Protein AF-A0A7C7CD03-F1 (afdb_monomer)

Sequence (189 aa):
MPGIAQGDNEYERSGNQITLKKIVVNAYYMLAFPIADNADTRALVRHIIIKQKNSNASNILDGTTPLLGNNILENSSPYTGGITDYNTPINKNAFTVRKQIKKVMSCPNSQGATNQNTGSINKSYFMVTYTLTFGKGKKLNYRTAGSSQPSDFDYFLMHTASPMGEDTFFHNTSPVYYTQTVTAYYYDS

pLDDT: mean 82.52, std 12.84, range [46.91, 95.88]

Mean predicted aligned error: 7.92 Å

Radius of gyration: 19.82 Å; Cα contacts (8 Å, |Δi|>4): 407; chains: 1; bounding box: 46×46×53 Å

Solvent-accessible surface area (backbone atoms only — not comparable to full-atom values): 11041 Å² total; per-residue (Å²): 123,66,72,41,42,58,51,91,55,96,77,38,33,58,74,51,33,35,33,37,37,36,35,41,39,43,32,36,38,36,39,59,46,90,63,95,47,80,46,56,34,25,34,42,36,38,44,32,34,34,25,49,66,100,49,32,26,54,40,44,76,71,61,77,36,81,75,78,71,64,50,100,57,27,55,88,62,79,86,56,33,12,50,66,56,75,64,45,56,77,37,69,87,50,32,48,79,79,45,76,48,77,45,80,46,62,47,87,78,86,84,79,72,88,79,86,79,85,76,94,80,47,60,31,74,49,80,44,75,54,72,50,74,41,80,99,37,42,75,38,42,31,89,43,74,88,38,34,55,54,67,65,47,36,58,44,81,50,73,50,64,17,18,70,62,48,77,38,56,59,87,58,97,67,51,68,46,79,50,75,49,63,48,75,43,65,48,70,105

Structure (mmCIF, N/CA/C/O backbone):
data_AF-A0A7C7CD03-F1
#
_entry.id   AF-A0A7C7CD03-F1
#
loop_
_atom_site.group_PDB
_atom_site.id
_atom_site.type_symbol
_atom_site.label_atom_id
_atom_site.label_alt_id
_atom_site.label_comp_id
_atom_site.label_asym_id
_atom_site.label_entity_id
_atom_site.label_seq_id
_atom_site.pdbx_PDB_ins_code
_atom_site.Cartn_x
_atom_site.Cartn_y
_atom_site.Cartn_z
_atom_site.occupancy
_atom_site.B_iso_or_equiv
_atom_site.auth_seq_id
_atom_site.auth_comp_id
_atom_site.auth_asym_id
_atom_site.auth_atom_id
_atom_site.pdbx_PDB_model_num
ATOM 1 N N . MET A 1 1 ? -2.741 2.927 7.781 1.00 85.50 1 MET A N 1
ATOM 2 C CA . MET A 1 1 ? -3.828 3.909 7.977 1.00 85.50 1 MET A CA 1
ATOM 3 C C . MET A 1 1 ? -3.178 5.243 8.319 1.00 85.50 1 MET A C 1
ATOM 5 O O . MET A 1 1 ? -2.146 5.202 8.982 1.00 85.50 1 MET A O 1
ATOM 9 N N . PRO A 1 2 ? -3.661 6.393 7.816 1.00 88.44 2 PRO A N 1
ATOM 10 C CA . PRO A 1 2 ? -3.141 7.680 8.275 1.00 88.44 2 PRO A CA 1
ATOM 11 C C . PRO A 1 2 ? -3.371 7.812 9.783 1.00 88.44 2 PRO A C 1
ATOM 13 O O . PRO A 1 2 ? -4.357 7.281 10.296 1.00 88.44 2 PRO A O 1
ATOM 16 N N . GLY A 1 3 ? -2.439 8.460 10.478 1.00 90.25 3 GLY A N 1
ATOM 17 C CA . GLY A 1 3 ? -2.583 8.702 11.909 1.00 90.25 3 GLY A CA 1
ATOM 18 C C . GLY A 1 3 ? -3.704 9.702 12.172 1.00 90.25 3 GLY A C 1
ATOM 19 O O . GLY A 1 3 ? -3.800 10.702 11.468 1.00 90.25 3 GLY A O 1
ATOM 20 N N . ILE A 1 4 ? -4.539 9.421 13.167 1.00 92.31 4 ILE A N 1
ATOM 21 C CA . ILE A 1 4 ? -5.628 10.286 13.621 1.00 92.31 4 ILE A CA 1
ATOM 22 C C . ILE A 1 4 ? -5.406 10.535 15.113 1.00 92.31 4 ILE A C 1
ATOM 24 O O . ILE A 1 4 ? -5.591 9.638 15.941 1.00 92.31 4 ILE A O 1
ATOM 28 N N . ALA A 1 5 ? -4.934 11.735 15.441 1.00 92.31 5 ALA A N 1
ATOM 29 C CA . ALA A 1 5 ? -4.672 12.150 16.814 1.00 92.31 5 ALA A CA 1
ATOM 30 C C . ALA A 1 5 ? -5.974 12.500 17.545 1.00 92.31 5 ALA A C 1
ATOM 32 O O . ALA A 1 5 ? -6.986 12.799 16.915 1.00 92.31 5 ALA A O 1
ATOM 33 N N . GLN A 1 6 ? -5.949 12.450 18.876 1.00 92.81 6 GLN A N 1
ATOM 34 C CA . GLN A 1 6 ? -7.052 12.957 19.686 1.00 92.81 6 GLN A CA 1
ATOM 35 C C . GLN A 1 6 ? -6.965 14.479 19.812 1.00 92.81 6 GLN A C 1
ATOM 37 O O . GLN A 1 6 ? -5.873 15.002 20.029 1.00 92.81 6 GLN A O 1
ATOM 42 N N . GLY A 1 7 ? -8.109 15.150 19.747 1.00 90.94 7 GLY A N 1
ATOM 43 C CA . GLY A 1 7 ? -8.236 16.591 19.936 1.00 90.94 7 GLY A CA 1
ATOM 44 C C . GLY A 1 7 ? -9.575 17.100 19.405 1.00 90.94 7 GLY A C 1
ATOM 45 O O . GLY A 1 7 ? -10.484 16.302 19.176 1.00 90.94 7 GLY A O 1
ATOM 46 N N . ASP A 1 8 ? -9.685 18.413 19.234 1.00 88.19 8 ASP A N 1
ATOM 47 C CA . ASP A 1 8 ? -10.939 19.109 18.915 1.00 88.19 8 ASP A CA 1
ATOM 48 C C . ASP A 1 8 ? -10.941 19.725 17.498 1.00 88.19 8 ASP A C 1
ATOM 50 O O . ASP A 1 8 ? -11.876 20.435 17.123 1.00 88.19 8 ASP A O 1
ATOM 54 N N . ASN A 1 9 ? -9.897 19.477 16.696 1.00 89.00 9 ASN A N 1
ATOM 55 C CA . ASN A 1 9 ? -9.779 19.983 15.326 1.00 89.00 9 A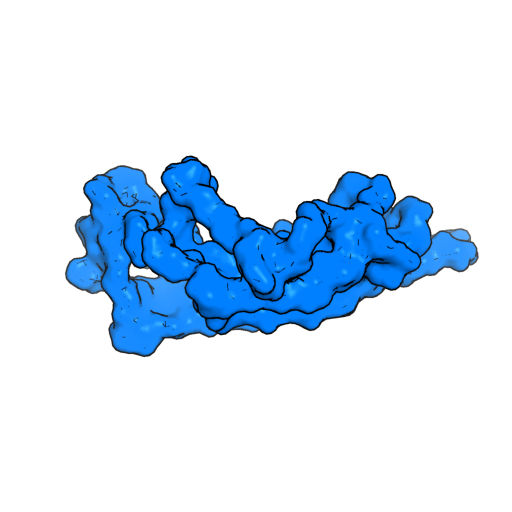SN A CA 1
ATOM 56 C C . ASN A 1 9 ? -10.448 19.064 14.282 1.00 89.00 9 ASN A C 1
ATOM 58 O O . ASN A 1 9 ? -10.735 17.895 14.524 1.00 89.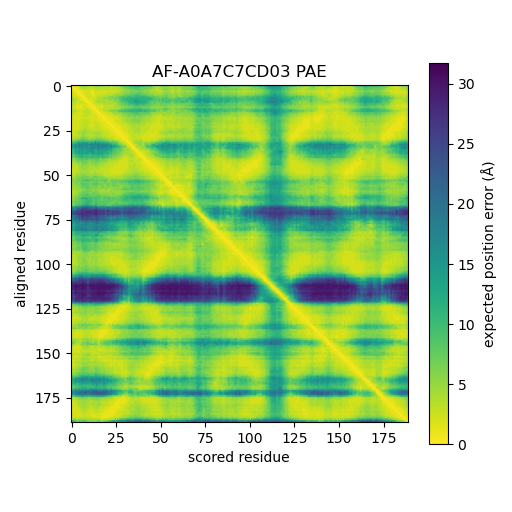00 9 ASN A O 1
A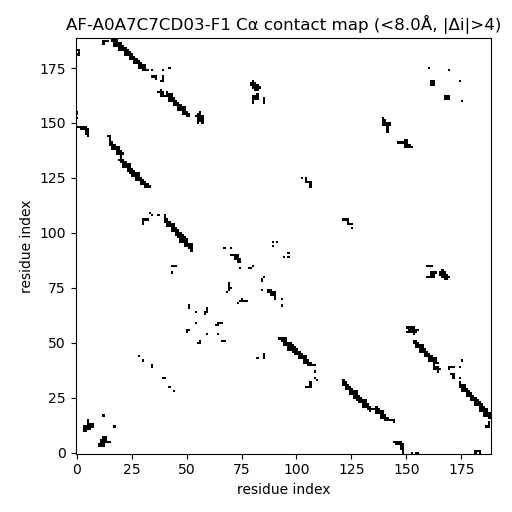TOM 62 N N . GLU A 1 10 ? -10.612 19.576 13.056 1.00 80.12 10 GLU A N 1
ATOM 63 C CA . GLU A 1 10 ? -11.310 18.911 11.935 1.00 80.12 10 GLU A CA 1
ATOM 64 C C . GLU A 1 10 ? -10.757 17.519 11.544 1.00 80.12 10 GLU A C 1
ATOM 66 O O . GLU A 1 10 ? -11.497 16.686 11.021 1.00 80.12 10 GLU A O 1
ATOM 71 N N . TYR A 1 11 ? -9.474 17.241 11.801 1.00 85.75 11 TYR A N 1
ATOM 72 C CA . TYR A 1 11 ? -8.806 15.967 11.468 1.00 85.75 11 TYR A CA 1
ATOM 73 C C . TYR A 1 11 ? -8.397 15.154 12.696 1.00 85.75 11 TYR A C 1
ATOM 75 O O . TYR A 1 11 ? -7.539 14.268 12.618 1.00 85.75 11 TYR A O 1
ATOM 83 N N . GLU A 1 12 ? -8.994 15.470 13.836 1.00 91.44 12 GLU A N 1
ATOM 84 C CA . GLU A 1 12 ? -8.769 14.769 15.087 1.00 91.44 12 GLU A CA 1
ATOM 85 C C . GLU A 1 12 ? -9.984 13.901 15.422 1.00 91.44 12 GLU A C 1
ATOM 87 O O . GLU A 1 12 ? -11.004 13.917 14.729 1.00 91.44 12 GLU A O 1
ATOM 92 N N . ARG A 1 13 ? -9.826 13.033 16.416 1.00 91.88 13 ARG A N 1
ATOM 93 C CA . ARG A 1 13 ? -10.907 12.205 16.958 1.00 91.88 13 ARG A CA 1
ATOM 94 C C . ARG A 1 13 ? -11.275 12.674 18.355 1.00 91.88 13 ARG A C 1
ATOM 96 O O . ARG A 1 13 ? -10.385 13.012 19.142 1.00 91.88 13 ARG A O 1
ATOM 103 N N . SER A 1 14 ? -12.548 12.548 18.704 1.00 90.94 14 SER A N 1
ATOM 104 C CA . SER A 1 14 ? -13.008 12.665 20.084 1.00 90.94 14 SER A CA 1
ATOM 105 C C . SER A 1 14 ? -13.123 11.285 20.736 1.00 90.94 14 SER A C 1
ATOM 107 O O . SER A 1 14 ? -13.819 10.392 20.255 1.00 90.94 14 SER A O 1
ATOM 109 N N . GLY A 1 15 ? -12.414 11.078 21.848 1.00 89.38 15 GLY A N 1
ATOM 110 C CA . GLY A 1 15 ? -12.391 9.790 22.546 1.00 89.38 15 GLY A CA 1
ATOM 111 C C . GLY A 1 15 ? -11.669 8.684 21.766 1.00 89.38 15 GLY A C 1
ATOM 112 O O . GLY A 1 15 ? -10.994 8.931 20.773 1.00 89.38 15 GLY A O 1
ATOM 113 N N . ASN A 1 16 ? -11.760 7.441 22.242 1.00 91.75 16 ASN A N 1
ATOM 114 C CA . ASN A 1 16 ? -10.922 6.325 21.772 1.00 91.75 16 ASN A CA 1
ATOM 115 C C . ASN A 1 16 ? -11.566 5.459 20.677 1.00 91.75 16 ASN A C 1
ATOM 117 O O . ASN A 1 16 ? -11.066 4.369 20.389 1.00 91.75 16 ASN A O 1
ATOM 121 N N . GLN A 1 17 ? -12.660 5.912 20.066 1.00 93.00 17 GLN A N 1
ATOM 122 C CA . GLN A 1 17 ? -13.368 5.163 19.033 1.00 93.00 17 GLN A CA 1
ATOM 123 C C . GLN A 1 17 ? -13.773 6.078 17.881 1.00 93.00 17 GLN A C 1
ATOM 125 O O . GLN A 1 17 ? -14.243 7.186 18.095 1.00 93.00 17 GLN A O 1
ATOM 130 N N . ILE A 1 18 ? -13.617 5.579 16.655 1.00 94.38 18 ILE A N 1
ATOM 131 C CA . ILE A 1 18 ? -14.172 6.216 15.456 1.00 94.38 18 ILE A CA 1
ATOM 132 C C . ILE A 1 18 ? -14.894 5.180 14.606 1.00 94.38 18 ILE A C 1
ATOM 134 O O . ILE A 1 18 ? -14.583 3.984 14.643 1.00 94.38 18 ILE A O 1
ATOM 138 N N . THR A 1 19 ? -15.787 5.648 13.740 1.00 95.38 19 THR A N 1
ATOM 139 C CA . THR A 1 19 ? -16.340 4.835 12.659 1.00 95.38 19 THR A CA 1
ATOM 140 C C . THR A 1 19 ? -15.791 5.287 11.303 1.00 95.38 19 THR A C 1
ATOM 142 O O . THR A 1 19 ? -16.170 6.316 10.747 1.00 95.38 19 THR A O 1
ATOM 145 N N . LEU A 1 20 ? -14.906 4.472 10.725 1.00 95.31 20 LEU A N 1
ATOM 146 C CA . LEU A 1 20 ? -14.271 4.704 9.429 1.00 95.31 20 LEU A CA 1
ATOM 147 C C . LEU A 1 20 ? -15.225 4.380 8.270 1.00 95.31 20 LEU A C 1
ATOM 149 O O . LEU A 1 20 ? -15.663 3.239 8.118 1.00 95.31 20 LEU A O 1
ATOM 153 N N . LYS A 1 21 ? -15.501 5.351 7.392 1.00 95.44 21 LYS A N 1
ATOM 154 C CA . LYS A 1 21 ? -16.357 5.174 6.202 1.00 95.44 21 LYS A CA 1
ATOM 155 C C . LYS A 1 21 ? -15.572 4.746 4.968 1.00 95.44 21 LYS A C 1
ATOM 157 O O . LYS A 1 21 ? -15.949 3.790 4.280 1.00 95.44 21 LYS A O 1
ATOM 162 N N . LYS A 1 22 ? -14.497 5.473 4.665 1.00 95.31 22 LYS A N 1
ATOM 163 C CA . LYS A 1 22 ? -13.659 5.239 3.486 1.00 95.31 22 LYS A CA 1
ATOM 164 C C . LYS A 1 22 ? -12.231 5.725 3.705 1.00 95.31 22 LYS A C 1
ATOM 166 O O . LYS A 1 22 ? -11.991 6.624 4.503 1.00 95.31 22 LYS A O 1
ATOM 171 N N . ILE A 1 23 ? -11.302 5.154 2.950 1.00 95.50 23 ILE A N 1
ATOM 172 C CA . ILE A 1 23 ? -9.930 5.640 2.814 1.00 95.50 23 ILE A CA 1
ATOM 173 C C . ILE A 1 23 ? -9.688 5.925 1.338 1.00 95.50 23 ILE A C 1
ATOM 175 O O . ILE A 1 23 ? -9.914 5.052 0.502 1.00 95.50 23 ILE A O 1
ATOM 179 N N . VAL A 1 24 ? -9.226 7.127 1.022 1.00 95.88 24 VAL A N 1
ATOM 180 C CA . VAL A 1 24 ? -8.790 7.508 -0.321 1.00 95.88 24 VAL A CA 1
ATOM 181 C C . VAL A 1 24 ? -7.271 7.434 -0.354 1.00 95.88 24 VAL A C 1
ATOM 183 O O . VAL A 1 24 ? -6.598 8.058 0.464 1.00 95.88 24 VAL A O 1
ATOM 186 N N . VAL A 1 25 ? -6.741 6.643 -1.282 1.00 94.94 25 VAL A N 1
ATOM 187 C CA . VAL A 1 25 ? -5.305 6.515 -1.526 1.00 94.94 25 VAL A CA 1
ATOM 188 C C . VAL A 1 25 ? -5.001 7.195 -2.849 1.00 94.94 25 VAL A C 1
ATOM 190 O O . VAL A 1 25 ? -5.551 6.806 -3.880 1.00 94.94 25 VAL A O 1
ATOM 193 N N . ASN A 1 26 ? -4.117 8.186 -2.804 1.00 95.62 26 ASN A N 1
ATOM 194 C CA . ASN A 1 26 ? -3.497 8.801 -3.968 1.00 95.62 26 ASN A CA 1
ATOM 195 C C . ASN A 1 26 ? -2.005 8.528 -3.883 1.00 95.62 26 ASN A C 1
ATOM 197 O O . ASN A 1 26 ? -1.353 8.925 -2.925 1.00 95.62 26 ASN A O 1
ATOM 201 N N . ALA A 1 27 ? -1.460 7.822 -4.854 1.00 94.50 27 ALA A N 1
ATOM 202 C CA . ALA A 1 27 ? -0.063 7.454 -4.862 1.00 94.50 27 ALA A CA 1
ATOM 203 C C . ALA A 1 27 ? 0.499 7.532 -6.272 1.00 94.50 27 ALA A C 1
ATOM 205 O O . ALA A 1 27 ? -0.243 7.536 -7.253 1.00 94.50 27 ALA A O 1
ATOM 206 N N . TYR A 1 28 ? 1.817 7.559 -6.377 1.00 93.69 28 TYR A N 1
ATOM 207 C CA . TYR A 1 28 ? 2.490 7.391 -7.648 1.00 93.69 28 TYR A CA 1
ATOM 208 C C . TYR A 1 28 ? 3.769 6.592 -7.480 1.00 93.69 28 TYR A C 1
ATOM 210 O O . TYR A 1 28 ? 4.419 6.613 -6.432 1.00 93.69 28 TYR A O 1
ATOM 218 N N . TYR A 1 29 ? 4.117 5.894 -8.549 1.00 93.56 29 TYR A N 1
ATOM 219 C CA . TYR A 1 29 ? 5.445 5.351 -8.747 1.00 93.56 29 TYR A CA 1
ATOM 220 C C . TYR A 1 29 ? 6.184 6.222 -9.745 1.00 93.56 29 TYR A C 1
ATOM 222 O O . TYR A 1 29 ? 5.597 6.677 -10.727 1.00 93.56 29 TYR A O 1
ATOM 230 N N . MET A 1 30 ? 7.463 6.445 -9.493 1.00 90.62 30 MET A N 1
ATOM 231 C CA . MET A 1 30 ? 8.349 7.210 -10.352 1.00 90.62 30 MET A CA 1
ATOM 232 C C . MET A 1 30 ? 9.549 6.342 -10.698 1.00 90.62 30 MET A C 1
ATOM 234 O O . MET A 1 30 ? 10.268 5.916 -9.803 1.00 90.62 30 MET A O 1
ATOM 238 N N . LEU A 1 31 ? 9.765 6.104 -11.987 1.00 87.69 31 LEU A N 1
ATOM 239 C CA . LEU A 1 31 ? 11.004 5.527 -12.488 1.00 87.69 31 LEU A CA 1
ATOM 240 C C . LEU A 1 31 ? 11.958 6.685 -12.790 1.00 87.69 31 LEU A C 1
ATOM 242 O O . LEU A 1 31 ? 11.624 7.575 -13.581 1.00 87.69 31 LEU A O 1
ATOM 246 N N . ALA A 1 32 ? 13.085 6.700 -12.089 1.00 79.44 32 ALA A N 1
ATOM 247 C CA . ALA A 1 32 ? 14.142 7.689 -12.208 1.00 79.44 32 ALA A CA 1
ATOM 248 C C . ALA A 1 32 ? 14.772 7.643 -13.598 1.00 79.44 32 ALA A C 1
ATOM 250 O O . ALA A 1 32 ? 14.838 6.585 -14.208 1.00 79.44 32 ALA A O 1
ATOM 251 N N . PHE A 1 33 ? 15.285 8.771 -14.072 1.00 73.38 33 PHE A N 1
ATOM 252 C CA . PHE A 1 33 ? 16.206 8.812 -15.199 1.00 73.38 33 PHE A CA 1
ATOM 253 C C . PHE A 1 33 ? 17.171 10.010 -15.017 1.00 73.38 33 PHE A C 1
ATOM 255 O O . PHE A 1 33 ? 16.779 11.005 -14.391 1.00 73.38 33 PHE A O 1
ATOM 262 N N . PRO A 1 34 ? 18.423 9.945 -15.520 1.00 68.00 34 PRO A N 1
ATOM 263 C CA . PRO A 1 34 ? 19.013 8.868 -16.325 1.00 68.00 34 PRO A CA 1
ATOM 264 C C . PRO A 1 34 ? 19.203 7.568 -15.543 1.00 68.00 34 PRO A C 1
ATOM 266 O O . PRO A 1 34 ? 19.424 7.585 -14.334 1.00 68.00 34 PRO A O 1
ATOM 269 N N . ILE A 1 35 ? 19.077 6.444 -16.244 1.00 71.44 35 ILE A N 1
ATOM 270 C CA . ILE A 1 35 ? 19.351 5.113 -15.704 1.00 71.44 35 ILE A CA 1
ATOM 271 C C . ILE A 1 35 ? 20.686 4.648 -16.279 1.00 71.44 35 ILE A C 1
ATOM 273 O O . ILE A 1 35 ? 20.902 4.757 -17.483 1.00 71.44 35 ILE A O 1
ATOM 277 N N . ALA A 1 36 ? 21.581 4.181 -15.406 1.00 69.88 36 ALA A N 1
ATOM 278 C CA . ALA A 1 36 ? 22.916 3.727 -15.788 1.00 69.88 36 ALA A CA 1
ATOM 279 C C . ALA A 1 36 ? 22.874 2.410 -16.581 1.00 69.88 36 ALA A C 1
ATOM 281 O O . ALA A 1 36 ? 23.606 2.259 -17.556 1.00 69.88 36 ALA A O 1
ATOM 282 N N . ASP A 1 37 ? 21.969 1.504 -16.203 1.00 75.50 37 ASP A N 1
ATOM 283 C CA . ASP A 1 37 ? 21.838 0.176 -16.790 1.00 75.50 37 ASP A CA 1
ATOM 284 C C . ASP A 1 37 ? 20.591 0.043 -17.665 1.00 75.50 37 ASP A C 1
ATOM 286 O O . ASP A 1 37 ? 19.460 0.311 -17.257 1.00 75.50 37 ASP A O 1
ATOM 290 N N . ASN A 1 38 ? 20.772 -0.457 -18.887 1.00 75.50 38 ASN A N 1
ATOM 291 C CA . ASN A 1 38 ? 19.661 -0.643 -19.823 1.00 75.50 38 ASN A CA 1
ATOM 292 C C . ASN A 1 38 ? 18.587 -1.608 -19.292 1.00 75.50 38 ASN A C 1
ATOM 294 O O . ASN A 1 38 ? 17.411 -1.448 -19.627 1.00 75.50 38 ASN A O 1
ATOM 298 N N . ALA A 1 39 ? 18.963 -2.588 -18.465 1.00 76.88 39 ALA A N 1
ATOM 299 C CA . ALA A 1 39 ? 18.032 -3.533 -17.846 1.00 76.88 39 ALA A CA 1
ATOM 300 C C . ALA A 1 39 ? 17.035 -2.843 -16.891 1.00 76.88 39 ALA A C 1
ATOM 302 O O . ALA A 1 39 ? 15.869 -3.244 -16.819 1.00 76.88 39 ALA A O 1
ATOM 303 N N . ASP A 1 40 ? 17.456 -1.738 -16.270 1.00 80.19 40 ASP A N 1
ATOM 304 C CA . ASP A 1 40 ? 16.692 -0.964 -15.288 1.00 80.19 40 ASP A CA 1
ATOM 305 C C . ASP A 1 40 ? 15.744 0.059 -15.956 1.00 80.19 40 ASP A C 1
ATOM 307 O O . ASP A 1 40 ? 14.874 0.632 -15.298 1.00 80.19 40 ASP A O 1
ATOM 311 N N . THR A 1 41 ? 15.840 0.258 -17.282 1.00 81.69 41 THR A N 1
ATOM 312 C CA . THR A 1 41 ? 14.981 1.186 -18.066 1.00 81.69 41 THR A CA 1
ATOM 313 C C . THR A 1 41 ? 13.499 0.838 -18.040 1.00 81.69 41 THR A C 1
ATOM 315 O O . THR A 1 41 ? 12.647 1.655 -18.406 1.00 81.69 41 THR A O 1
ATOM 318 N N . ARG A 1 42 ? 13.167 -0.386 -17.623 1.00 85.69 42 ARG A N 1
ATOM 319 C CA . ARG A 1 42 ? 11.799 -0.881 -17.530 1.00 85.69 42 ARG A CA 1
ATOM 320 C C . ARG A 1 42 ? 11.608 -1.584 -16.199 1.00 85.69 42 ARG A C 1
ATOM 322 O O . ARG A 1 42 ? 12.362 -2.487 -15.857 1.00 85.69 42 ARG A O 1
ATOM 329 N N . ALA A 1 43 ? 10.553 -1.201 -15.494 1.00 88.56 43 ALA A N 1
ATOM 330 C CA . ALA A 1 43 ? 10.231 -1.715 -14.175 1.00 88.56 43 ALA A CA 1
ATOM 331 C C . ALA A 1 43 ? 8.830 -2.330 -14.152 1.00 88.56 43 ALA A C 1
ATOM 333 O O . ALA A 1 43 ? 7.856 -1.727 -14.603 1.00 88.56 43 ALA A O 1
ATOM 334 N N . LEU A 1 44 ? 8.718 -3.520 -13.580 1.00 90.25 44 LEU A N 1
ATOM 335 C CA . LEU A 1 44 ? 7.466 -4.156 -13.207 1.00 90.25 44 LEU A CA 1
ATOM 336 C C . LEU A 1 44 ? 7.121 -3.727 -11.786 1.00 90.25 44 LEU A C 1
ATOM 338 O O . LEU A 1 44 ? 7.815 -4.083 -10.841 1.00 90.25 44 LEU A O 1
ATOM 342 N N . VAL A 1 45 ? 6.048 -2.961 -11.626 1.00 91.38 45 VAL A N 1
ATOM 343 C CA . VAL A 1 45 ? 5.616 -2.433 -10.332 1.00 91.38 45 VAL A CA 1
ATOM 344 C C . VAL A 1 45 ? 4.317 -3.087 -9.897 1.00 91.38 45 VAL A C 1
ATOM 346 O O . VAL A 1 45 ? 3.330 -3.127 -10.641 1.00 91.38 45 VAL A O 1
ATOM 349 N N . ARG A 1 46 ? 4.300 -3.574 -8.658 1.00 89.88 46 ARG A N 1
ATOM 350 C CA . ARG A 1 46 ? 3.147 -4.217 -8.037 1.00 89.88 46 ARG A CA 1
ATOM 351 C C . ARG A 1 46 ? 2.730 -3.446 -6.793 1.00 89.88 46 ARG A C 1
ATOM 353 O O . ARG A 1 46 ? 3.525 -3.224 -5.891 1.00 89.88 46 ARG A O 1
ATOM 360 N N . HIS A 1 47 ? 1.457 -3.079 -6.736 1.00 91.94 47 HIS A N 1
ATOM 361 C CA . HIS A 1 47 ? 0.830 -2.383 -5.619 1.00 91.94 47 HIS A CA 1
ATOM 362 C C . HIS A 1 47 ? -0.276 -3.260 -5.038 1.00 91.94 47 HIS A C 1
ATOM 364 O O . HIS A 1 47 ? -1.169 -3.686 -5.777 1.00 91.94 47 HIS A O 1
ATOM 370 N N . ILE A 1 48 ? -0.239 -3.547 -3.737 1.00 91.44 48 ILE A N 1
ATOM 371 C CA . ILE A 1 48 ? -1.145 -4.513 -3.114 1.00 91.44 48 ILE A CA 1
ATOM 372 C C . ILE A 1 48 ? -1.627 -4.018 -1.752 1.00 91.44 48 ILE A C 1
ATOM 374 O O . ILE A 1 48 ? -0.833 -3.786 -0.850 1.00 91.44 48 ILE A O 1
ATOM 378 N N . ILE A 1 49 ? -2.943 -3.937 -1.572 1.00 92.56 49 ILE A N 1
ATOM 379 C CA . ILE A 1 49 ? -3.562 -3.800 -0.252 1.00 92.56 49 ILE A CA 1
ATOM 380 C C . ILE A 1 49 ? -4.102 -5.153 0.165 1.00 92.56 49 ILE A C 1
ATOM 382 O O . ILE A 1 49 ? -4.991 -5.701 -0.500 1.00 92.56 49 ILE A O 1
ATOM 386 N N . ILE A 1 50 ? -3.600 -5.665 1.282 1.00 92.00 50 ILE A N 1
ATOM 387 C CA . ILE A 1 50 ? -3.998 -6.958 1.832 1.00 92.00 50 ILE A CA 1
ATOM 388 C C . ILE A 1 50 ? -4.290 -6.852 3.324 1.00 92.00 50 ILE A C 1
ATOM 390 O O . ILE A 1 50 ? -3.913 -5.885 3.981 1.00 92.00 50 ILE A O 1
ATOM 394 N N . LYS A 1 51 ? -4.972 -7.869 3.843 1.00 91.06 51 LYS A N 1
ATOM 395 C CA . LYS A 1 51 ? -5.022 -8.183 5.272 1.00 91.06 51 LYS A CA 1
ATOM 396 C C . LYS A 1 51 ? -4.506 -9.600 5.490 1.00 91.06 51 LYS A C 1
ATOM 398 O O . LYS A 1 51 ? -4.840 -10.491 4.700 1.00 91.06 51 LYS A O 1
ATOM 403 N N . GLN A 1 52 ? -3.734 -9.813 6.550 1.00 89.94 52 GLN A N 1
ATOM 404 C CA . GLN A 1 52 ? -3.380 -11.156 7.008 1.00 89.94 52 GLN A CA 1
ATOM 405 C C . GLN A 1 52 ? -4.542 -11.706 7.836 1.00 89.94 52 GLN A C 1
ATOM 407 O O . GLN A 1 52 ? -5.098 -11.005 8.677 1.00 89.94 52 GLN A O 1
ATOM 412 N N . LYS A 1 53 ? -4.966 -12.943 7.574 1.00 87.88 53 LYS A N 1
ATOM 413 C CA . LYS A 1 53 ? -6.012 -13.577 8.381 1.00 87.88 53 LYS A CA 1
ATOM 414 C C . LYS A 1 53 ? -5.491 -13.780 9.803 1.00 87.88 53 LYS A C 1
ATOM 416 O O . LYS A 1 53 ? -4.320 -14.096 9.993 1.00 87.88 53 LYS A O 1
ATOM 421 N N . ASN A 1 54 ? -6.376 -13.611 10.782 1.00 86.00 54 ASN A N 1
ATOM 422 C CA . ASN A 1 54 ? -6.078 -13.772 12.209 1.00 86.00 54 ASN A CA 1
ATOM 423 C C . ASN A 1 54 ? -4.982 -12.827 12.745 1.00 86.00 54 ASN A C 1
ATOM 425 O O . ASN A 1 54 ? -4.358 -13.130 13.756 1.00 86.00 54 ASN A O 1
ATOM 429 N N . SER A 1 55 ? -4.736 -11.692 12.082 1.00 87.00 55 SER A N 1
ATOM 430 C CA . SER A 1 55 ? -3.827 -10.654 12.572 1.00 87.00 55 SER A CA 1
ATOM 431 C C . SER A 1 55 ? -4.288 -9.265 12.128 1.00 87.00 55 SER A C 1
ATOM 433 O O . SER A 1 55 ? -5.002 -9.125 11.133 1.00 87.00 55 SER A O 1
ATOM 435 N N . ASN A 1 56 ? -3.851 -8.242 12.860 1.00 86.62 56 ASN A N 1
ATOM 436 C CA . ASN A 1 56 ? -4.084 -6.837 12.532 1.00 86.62 56 ASN A CA 1
ATOM 437 C C . ASN A 1 56 ? -2.817 -6.232 11.919 1.00 86.62 56 ASN A C 1
ATOM 439 O O . ASN A 1 56 ? -1.712 -6.720 12.155 1.00 86.62 56 ASN A O 1
ATOM 443 N N . ALA A 1 57 ? -2.960 -5.141 11.168 1.00 84.69 57 ALA A N 1
ATOM 444 C CA . ALA A 1 57 ? -1.841 -4.503 10.483 1.00 84.69 57 ALA A CA 1
ATOM 445 C C . ALA A 1 57 ? -0.742 -4.067 11.459 1.00 84.69 57 ALA A C 1
ATOM 447 O O . ALA A 1 57 ? 0.425 -4.311 11.182 1.00 84.69 57 ALA A O 1
ATOM 448 N N . SER A 1 58 ? -1.103 -3.494 12.611 1.00 84.38 58 SER A N 1
ATOM 449 C CA . SER A 1 58 ? -0.131 -3.026 13.607 1.00 84.38 58 SER A CA 1
ATOM 450 C C . SER A 1 58 ? 0.770 -4.163 14.095 1.00 84.38 58 SER A C 1
ATOM 452 O O . SER A 1 58 ? 1.982 -4.028 14.076 1.00 84.38 58 SER A O 1
ATOM 454 N N . ASN A 1 59 ? 0.213 -5.345 14.385 1.00 84.88 59 ASN A N 1
ATOM 455 C CA . ASN A 1 59 ? 1.013 -6.491 14.832 1.00 84.88 59 ASN A CA 1
ATOM 456 C C . ASN A 1 59 ? 2.031 -6.959 13.779 1.00 84.88 59 ASN A C 1
ATOM 458 O O . ASN A 1 59 ? 3.108 -7.426 14.142 1.00 84.88 59 ASN A O 1
ATOM 462 N N . ILE A 1 60 ? 1.681 -6.866 12.492 1.00 84.19 60 ILE A N 1
ATOM 463 C CA . ILE A 1 60 ? 2.572 -7.233 11.383 1.00 84.19 60 ILE A CA 1
ATOM 464 C C . ILE A 1 60 ? 3.651 -6.168 11.180 1.00 84.19 60 ILE A C 1
ATOM 466 O O . ILE A 1 60 ? 4.821 -6.504 11.030 1.00 84.19 60 ILE A O 1
ATOM 470 N N . LEU A 1 61 ? 3.266 -4.889 11.182 1.00 84.44 61 LEU A N 1
ATOM 471 C CA . LEU A 1 61 ? 4.177 -3.769 10.934 1.00 84.44 61 LEU A CA 1
ATOM 472 C C . LEU A 1 61 ? 5.147 -3.537 12.102 1.00 84.44 61 LEU A C 1
ATOM 474 O O . LEU A 1 61 ? 6.298 -3.188 11.862 1.00 84.44 61 LEU A O 1
ATOM 478 N N . ASP A 1 62 ? 4.709 -3.803 13.334 1.00 85.12 62 ASP A N 1
ATOM 479 C CA . ASP A 1 62 ? 5.527 -3.720 14.551 1.00 85.12 62 ASP A CA 1
ATOM 480 C C . ASP A 1 62 ? 6.351 -5.005 14.789 1.00 85.12 62 ASP A C 1
ATOM 482 O O . ASP A 1 62 ? 7.032 -5.134 15.805 1.00 85.12 62 ASP A O 1
ATOM 486 N N . GLY A 1 63 ? 6.257 -6.002 13.898 1.00 81.50 63 GLY A N 1
ATOM 487 C CA . GLY A 1 63 ? 7.007 -7.263 13.983 1.00 81.50 63 GLY A CA 1
ATOM 488 C C . GLY A 1 63 ? 6.569 -8.220 15.101 1.00 81.50 63 GLY A C 1
ATOM 489 O O . GLY A 1 63 ? 7.205 -9.249 15.311 1.00 81.50 63 GLY A O 1
ATOM 490 N N . THR A 1 64 ? 5.474 -7.926 15.808 1.00 84.31 64 THR A N 1
ATOM 491 C CA . THR A 1 64 ? 4.932 -8.779 16.887 1.00 84.31 64 THR A CA 1
ATOM 492 C C . THR A 1 64 ? 4.342 -10.086 16.349 1.00 84.31 64 THR A C 1
ATOM 494 O O . THR A 1 64 ? 4.300 -11.103 17.036 1.00 84.31 64 THR A O 1
ATOM 497 N N . THR A 1 65 ? 3.851 -10.075 15.112 1.00 82.25 65 THR A N 1
ATOM 498 C CA . THR A 1 65 ? 3.390 -11.265 14.396 1.00 82.25 65 THR A CA 1
ATOM 499 C C . THR A 1 65 ? 4.162 -11.368 13.086 1.00 82.25 65 THR A C 1
ATOM 501 O O . THR A 1 65 ? 4.216 -10.379 12.353 1.00 82.25 65 THR A O 1
ATOM 504 N N . PRO A 1 66 ? 4.737 -12.536 12.747 1.00 82.06 66 PRO A N 1
ATOM 505 C CA . PRO A 1 66 ? 5.453 -12.680 11.491 1.00 82.06 66 PRO A CA 1
ATOM 506 C C . PRO A 1 66 ? 4.498 -12.511 10.305 1.00 82.06 66 PRO A C 1
ATOM 508 O O . PRO A 1 66 ? 3.353 -12.986 10.314 1.00 82.06 66 PRO A O 1
ATOM 511 N N . LEU A 1 67 ? 4.991 -11.848 9.259 1.00 79.94 67 LEU A N 1
ATOM 512 C CA . LEU A 1 67 ? 4.344 -11.866 7.956 1.00 79.94 67 LEU A CA 1
ATOM 513 C C . LEU A 1 67 ? 4.364 -13.309 7.440 1.00 79.94 67 LEU A C 1
ATOM 515 O O . LEU A 1 67 ? 5.428 -13.915 7.332 1.00 79.94 67 LEU A O 1
ATOM 519 N N . LEU A 1 68 ? 3.198 -13.860 7.106 1.00 75.50 68 LEU A N 1
ATOM 520 C CA . LEU A 1 68 ? 3.046 -15.248 6.650 1.00 75.50 68 LEU A CA 1
ATOM 521 C C . LEU A 1 68 ? 3.480 -15.458 5.184 1.00 75.50 68 LEU A C 1
ATOM 523 O O . LEU A 1 68 ? 2.789 -16.153 4.434 1.00 75.50 68 LEU A O 1
ATOM 527 N N . GLY A 1 69 ? 4.608 -14.869 4.784 1.00 66.06 69 GLY A N 1
ATOM 528 C CA . GLY A 1 69 ? 5.211 -15.075 3.467 1.00 66.06 69 GLY A CA 1
ATOM 529 C C . GLY A 1 69 ? 5.717 -16.510 3.273 1.00 66.06 69 GLY A C 1
ATOM 530 O O . GLY A 1 69 ? 6.011 -17.203 4.246 1.00 66.06 69 GLY A O 1
ATOM 531 N N . ASN A 1 70 ? 5.814 -16.957 2.020 1.00 56.34 70 ASN A N 1
ATOM 532 C CA . ASN A 1 70 ? 6.383 -18.254 1.608 1.00 56.34 70 ASN A CA 1
ATOM 533 C C . ASN A 1 70 ? 5.638 -19.497 2.132 1.00 56.34 70 ASN A C 1
ATOM 535 O O . ASN A 1 70 ? 6.205 -20.582 2.247 1.00 56.34 70 ASN A O 1
ATOM 539 N N . ASN A 1 71 ? 4.344 -19.379 2.432 1.00 53.41 71 ASN A N 1
ATOM 540 C CA . ASN A 1 71 ? 3.523 -20.525 2.828 1.00 53.41 71 ASN A CA 1
ATOM 541 C C . ASN A 1 71 ? 2.845 -21.165 1.611 1.00 53.41 71 ASN A C 1
ATOM 543 O O . ASN A 1 71 ? 2.041 -20.471 1.000 1.00 53.41 71 ASN A O 1
ATOM 547 N N . ILE A 1 72 ? 3.121 -22.455 1.332 1.00 48.75 72 ILE A N 1
ATOM 548 C CA . ILE A 1 72 ? 2.483 -23.495 0.459 1.00 48.75 72 ILE A CA 1
ATOM 549 C C . ILE A 1 72 ? 2.009 -23.094 -0.971 1.00 48.75 72 ILE A C 1
ATOM 551 O O . ILE A 1 72 ? 1.940 -23.943 -1.852 1.00 48.75 72 ILE A O 1
ATOM 555 N N . LEU A 1 73 ? 1.697 -21.826 -1.240 1.00 53.81 73 LEU A N 1
ATOM 556 C CA . LEU A 1 73 ? 1.109 -21.274 -2.466 1.00 53.81 73 LEU A CA 1
ATOM 557 C C . LEU A 1 73 ? 1.832 -20.014 -2.982 1.00 53.81 73 LEU A C 1
ATOM 559 O O . LEU A 1 73 ? 1.474 -19.510 -4.044 1.00 53.81 73 LEU A O 1
ATOM 563 N N . GLU A 1 74 ? 2.806 -19.483 -2.240 1.00 61.84 74 GLU A N 1
ATOM 564 C CA . GLU A 1 74 ? 3.759 -18.481 -2.739 1.00 61.84 74 GLU A CA 1
ATOM 565 C C . GLU A 1 74 ? 4.999 -19.190 -3.298 1.00 61.84 74 GLU A C 1
ATOM 567 O O . GLU A 1 74 ? 5.227 -20.365 -3.000 1.00 61.84 74 GLU A O 1
ATOM 572 N N . ASN A 1 75 ? 5.778 -18.501 -4.138 1.00 57.72 75 ASN A N 1
ATOM 573 C CA . ASN A 1 75 ? 7.025 -19.050 -4.663 1.00 57.72 75 ASN A CA 1
ATOM 574 C C . ASN A 1 75 ? 7.874 -19.531 -3.474 1.00 57.72 75 ASN A C 1
ATOM 576 O O . ASN A 1 75 ? 8.059 -18.791 -2.513 1.00 57.72 75 ASN A O 1
ATOM 580 N N . SER A 1 76 ? 8.334 -20.786 -3.493 1.00 56.75 76 SER A N 1
ATOM 581 C CA . SER A 1 76 ? 9.126 -21.353 -2.382 1.00 56.75 76 SER A CA 1
ATOM 582 C C . SER A 1 76 ? 10.549 -20.781 -2.323 1.00 56.75 76 SER A C 1
ATOM 584 O O . SER A 1 76 ? 11.349 -21.175 -1.477 1.00 56.75 76 SER A O 1
ATOM 586 N N . SER A 1 77 ? 10.859 -19.853 -3.226 1.00 64.94 77 SER A N 1
ATOM 587 C CA . SER A 1 77 ? 12.098 -19.095 -3.281 1.00 64.94 77 SER A CA 1
ATOM 588 C C . SER A 1 77 ? 11.955 -17.756 -2.545 1.00 64.94 77 SER A C 1
ATOM 590 O O . SER A 1 77 ? 10.884 -17.146 -2.578 1.00 64.94 77 SER A O 1
ATOM 592 N N . PRO A 1 78 ? 13.024 -17.266 -1.894 1.00 65.00 78 PRO A N 1
ATOM 593 C CA . PRO A 1 78 ? 13.069 -15.905 -1.367 1.00 65.00 78 PRO A CA 1
ATOM 594 C C . PRO A 1 78 ? 12.754 -14.871 -2.454 1.00 65.00 78 PRO A C 1
ATOM 596 O O . PRO A 1 78 ? 13.091 -15.092 -3.612 1.00 65.00 78 PRO A O 1
ATOM 599 N N . TYR A 1 79 ? 12.169 -13.733 -2.070 1.00 67.62 79 TYR A N 1
ATOM 600 C CA . TYR A 1 79 ? 11.971 -12.603 -2.980 1.00 67.62 79 TYR A CA 1
ATOM 601 C C . TYR A 1 79 ? 13.344 -12.082 -3.439 1.00 67.62 79 TYR A C 1
ATOM 603 O O . TYR A 1 79 ? 14.065 -11.453 -2.662 1.00 67.62 79 TYR A O 1
ATOM 611 N N . THR A 1 80 ? 13.711 -12.363 -4.685 1.00 69.31 80 THR A N 1
ATOM 612 C CA . THR A 1 80 ? 14.941 -11.915 -5.348 1.00 69.31 80 THR A CA 1
ATOM 613 C C . THR A 1 80 ? 14.736 -10.642 -6.165 1.00 69.31 80 THR A C 1
ATOM 615 O O . THR A 1 80 ? 15.646 -10.192 -6.855 1.00 69.31 80 THR A O 1
ATOM 618 N N . GLY A 1 81 ? 13.537 -10.054 -6.124 1.00 67.81 81 GLY A N 1
ATOM 619 C CA . GLY A 1 81 ? 13.231 -8.868 -6.916 1.00 67.81 81 GLY A CA 1
ATOM 620 C C . GLY A 1 81 ? 13.085 -9.161 -8.401 1.00 67.81 81 GLY A C 1
ATOM 621 O O . GLY A 1 81 ? 12.935 -8.216 -9.166 1.00 67.81 81 GLY A O 1
ATOM 622 N N . GLY A 1 82 ? 13.059 -10.432 -8.797 1.00 74.62 82 GLY A N 1
ATOM 623 C CA . GLY A 1 82 ? 12.942 -10.853 -10.184 1.00 74.62 82 GLY A CA 1
ATOM 624 C C . GLY A 1 82 ? 11.523 -10.751 -10.749 1.00 74.62 82 GLY A C 1
ATOM 625 O O . GLY A 1 82 ? 10.531 -10.505 -10.051 1.00 74.62 82 GLY A O 1
ATOM 626 N N . ILE A 1 83 ? 11.408 -10.994 -12.051 1.00 78.81 83 ILE A N 1
ATOM 627 C CA . ILE A 1 83 ? 10.136 -11.042 -12.784 1.00 78.81 83 ILE A CA 1
ATOM 628 C C . ILE A 1 83 ? 9.246 -12.164 -12.234 1.00 78.81 83 ILE A C 1
ATOM 630 O O . ILE A 1 83 ? 8.014 -12.034 -12.194 1.00 78.81 83 ILE A O 1
ATOM 634 N N . THR A 1 84 ? 9.855 -13.262 -11.783 1.00 78.19 84 THR A N 1
ATOM 635 C CA . THR A 1 84 ? 9.131 -14.383 -11.179 1.00 78.19 84 THR A CA 1
ATOM 636 C C . THR A 1 84 ? 8.369 -13.932 -9.929 1.00 78.19 84 THR A C 1
ATOM 638 O O . THR A 1 84 ? 7.170 -14.197 -9.810 1.00 78.19 84 THR A O 1
ATOM 641 N N . ASP A 1 85 ? 8.994 -13.128 -9.066 1.00 75.69 85 ASP A N 1
ATOM 642 C CA . ASP A 1 85 ? 8.368 -12.615 -7.842 1.00 75.69 85 ASP A CA 1
ATOM 643 C C . ASP A 1 85 ? 7.222 -11.643 -8.107 1.00 75.69 85 ASP A C 1
ATOM 645 O O . ASP A 1 85 ? 6.181 -11.651 -7.434 1.00 75.69 85 ASP A O 1
ATOM 649 N N . TYR A 1 86 ? 7.374 -10.819 -9.143 1.00 81.75 86 TYR A N 1
ATOM 650 C CA . TYR A 1 86 ? 6.295 -9.967 -9.618 1.00 81.75 86 TYR A CA 1
ATOM 651 C C . TYR A 1 86 ? 5.057 -10.795 -10.001 1.00 81.75 86 TYR A C 1
ATOM 653 O O . TYR A 1 86 ? 3.913 -10.379 -9.759 1.00 81.75 86 TYR A O 1
ATOM 661 N N . ASN A 1 87 ? 5.264 -11.987 -10.561 1.00 80.31 87 ASN A N 1
ATOM 662 C CA . ASN A 1 87 ? 4.203 -12.893 -10.980 1.00 80.31 87 ASN A CA 1
ATOM 663 C C . ASN A 1 87 ? 3.668 -13.803 -9.875 1.00 80.31 87 ASN A C 1
ATOM 665 O O . ASN A 1 87 ? 2.507 -14.205 -9.982 1.00 80.31 87 ASN A O 1
ATOM 669 N N . THR A 1 88 ? 4.416 -14.010 -8.790 1.00 81.44 88 THR A N 1
ATOM 670 C CA . THR A 1 88 ? 4.022 -14.858 -7.660 1.00 81.44 88 THR A CA 1
ATOM 671 C C . THR A 1 88 ? 2.601 -14.547 -7.169 1.00 81.44 88 THR A C 1
ATOM 673 O O . THR A 1 88 ? 2.293 -13.398 -6.810 1.00 81.44 88 THR A O 1
ATOM 676 N N . PRO A 1 89 ? 1.681 -15.527 -7.170 1.00 82.62 89 PRO A N 1
ATOM 677 C CA . PRO A 1 89 ? 0.337 -15.327 -6.647 1.00 82.62 89 PRO A CA 1
ATOM 678 C C . PRO A 1 89 ? 0.381 -15.076 -5.136 1.00 82.62 89 PRO A C 1
ATOM 680 O O . PRO A 1 89 ? 1.289 -15.512 -4.443 1.00 82.62 89 PRO A O 1
ATOM 683 N N . ILE A 1 90 ? -0.611 -14.350 -4.618 1.00 83.81 90 ILE A N 1
ATOM 684 C CA . ILE A 1 90 ? -0.735 -14.125 -3.170 1.00 83.81 90 ILE A CA 1
ATOM 685 C C . ILE A 1 90 ? -1.347 -15.376 -2.549 1.00 83.81 90 ILE A C 1
ATOM 687 O O . ILE A 1 90 ? -2.360 -15.872 -3.059 1.00 83.81 90 ILE A O 1
ATOM 691 N N . ASN A 1 91 ? -0.805 -15.835 -1.420 1.00 84.88 91 ASN A N 1
ATOM 692 C CA . ASN A 1 91 ? -1.405 -16.933 -0.679 1.00 84.88 91 ASN A CA 1
ATOM 693 C C . ASN A 1 91 ? -2.785 -16.527 -0.119 1.00 84.88 91 ASN A C 1
ATOM 695 O O . ASN A 1 91 ? -2.903 -15.885 0.924 1.00 84.88 91 ASN A O 1
ATOM 699 N N . LYS A 1 92 ? -3.860 -16.952 -0.792 1.00 85.06 92 LYS A N 1
ATOM 700 C CA . LYS A 1 92 ? -5.251 -16.666 -0.390 1.00 85.06 92 LYS A CA 1
ATOM 701 C C . LYS A 1 92 ? -5.685 -17.389 0.891 1.00 85.06 92 LYS A C 1
ATOM 703 O O . LYS A 1 92 ? -6.715 -17.039 1.477 1.00 85.06 92 LYS A O 1
ATOM 708 N N . ASN A 1 93 ? -4.930 -18.392 1.342 1.00 83.94 93 ASN A N 1
ATOM 709 C CA . ASN A 1 93 ? -5.183 -19.050 2.621 1.00 83.94 93 ASN A CA 1
ATOM 710 C C . ASN A 1 93 ? -4.720 -18.169 3.780 1.00 83.94 93 ASN A C 1
ATOM 712 O O . ASN A 1 93 ? -5.481 -18.024 4.733 1.00 83.94 93 ASN A O 1
ATOM 716 N N . ALA A 1 94 ? -3.562 -17.518 3.657 1.00 85.25 94 ALA A N 1
ATOM 717 C CA . ALA A 1 94 ? -3.022 -16.613 4.672 1.00 85.25 94 ALA A CA 1
ATOM 718 C C . ALA A 1 94 ? -3.551 -15.174 4.552 1.00 85.25 94 ALA A C 1
ATOM 720 O O . ALA A 1 94 ? -3.757 -14.505 5.564 1.00 85.25 94 ALA A O 1
ATOM 721 N N . PHE A 1 95 ? -3.832 -14.699 3.336 1.00 89.12 95 PHE A N 1
ATOM 722 C CA . PHE A 1 95 ? -4.168 -13.301 3.071 1.00 89.12 95 PHE A CA 1
ATOM 723 C C . PHE A 1 95 ? -5.523 -13.134 2.387 1.00 89.12 95 PHE A C 1
ATOM 725 O O . PHE A 1 95 ? -5.988 -13.978 1.624 1.00 89.12 95 PHE A O 1
ATOM 732 N N . THR A 1 96 ? -6.164 -11.992 2.631 1.00 91.19 96 THR A N 1
ATOM 733 C CA . THR A 1 96 ? -7.284 -11.511 1.813 1.00 91.19 96 THR A CA 1
ATOM 734 C C . THR A 1 96 ? -6.854 -10.254 1.076 1.00 91.19 96 THR A C 1
ATOM 736 O O . THR A 1 96 ? -6.449 -9.269 1.695 1.00 91.19 96 THR A O 1
ATOM 739 N N . VAL A 1 97 ? -6.975 -10.276 -0.248 1.00 90.94 97 VAL A N 1
ATOM 740 C CA . VAL A 1 97 ? -6.586 -9.159 -1.112 1.00 90.94 97 VAL A CA 1
ATOM 741 C C . VAL A 1 97 ? -7.746 -8.182 -1.238 1.00 90.94 97 VAL A C 1
ATOM 743 O O . VAL A 1 97 ? -8.858 -8.574 -1.586 1.00 90.94 97 VAL A O 1
ATOM 746 N N . ARG A 1 98 ? -7.491 -6.900 -0.971 1.00 92.06 98 ARG A N 1
ATOM 747 C CA . ARG A 1 98 ? -8.473 -5.823 -1.152 1.00 92.06 98 ARG A CA 1
ATOM 748 C C . ARG A 1 98 ? -8.274 -5.084 -2.467 1.00 92.06 98 ARG A C 1
ATOM 750 O O . ARG A 1 98 ? -9.248 -4.717 -3.118 1.00 92.06 98 ARG A O 1
ATOM 757 N N . LYS A 1 99 ? -7.021 -4.866 -2.856 1.00 92.38 99 LYS A N 1
ATOM 758 C CA . LYS A 1 99 ? -6.655 -4.240 -4.125 1.00 92.38 99 LYS A CA 1
ATOM 759 C C . LYS A 1 99 ? -5.321 -4.804 -4.578 1.00 92.38 99 LYS A C 1
ATOM 761 O O . LYS A 1 99 ? -4.413 -4.944 -3.769 1.00 92.38 99 LYS A O 1
ATOM 766 N N . GLN A 1 100 ? -5.204 -5.092 -5.864 1.00 91.81 100 GLN A N 1
ATOM 767 C CA . GLN A 1 100 ? -3.936 -5.420 -6.493 1.00 91.81 100 GLN A CA 1
ATOM 768 C C . GLN A 1 100 ? -3.868 -4.703 -7.834 1.00 91.81 100 GLN A C 1
ATOM 770 O O . GLN A 1 100 ? -4.831 -4.727 -8.601 1.00 91.81 100 GLN A O 1
ATOM 775 N N . ILE A 1 101 ? -2.746 -4.045 -8.094 1.00 93.00 101 ILE A N 1
ATOM 776 C CA . ILE A 1 101 ? -2.474 -3.350 -9.344 1.00 93.00 101 ILE A CA 1
ATOM 777 C C . ILE A 1 101 ? -1.060 -3.718 -9.776 1.00 93.00 101 ILE A C 1
ATOM 779 O O . ILE A 1 101 ? -0.141 -3.779 -8.962 1.00 93.00 101 ILE A O 1
ATOM 783 N N . LYS A 1 102 ? -0.917 -4.015 -11.060 1.00 91.50 102 LYS A N 1
ATOM 784 C CA . LYS A 1 102 ? 0.306 -4.467 -11.709 1.00 91.50 102 LYS A CA 1
ATOM 785 C C . LYS A 1 102 ? 0.524 -3.570 -12.920 1.00 91.50 102 LYS A C 1
ATOM 787 O O . LYS A 1 102 ? -0.411 -3.390 -13.702 1.00 91.50 102 LYS A O 1
ATOM 792 N N . LYS A 1 103 ? 1.703 -2.970 -13.057 1.00 92.50 103 LYS A N 1
ATOM 793 C CA . LYS A 1 103 ? 1.999 -2.056 -14.161 1.00 92.50 103 LYS A CA 1
ATOM 794 C C . LYS A 1 103 ? 3.449 -2.183 -14.596 1.00 92.50 103 LYS A C 1
ATOM 796 O O . LYS A 1 103 ? 4.346 -2.258 -13.767 1.00 92.50 103 LYS A O 1
ATOM 801 N N . VAL A 1 104 ? 3.651 -2.154 -15.907 1.00 90.81 104 VAL A N 1
ATOM 802 C CA . VAL A 1 104 ? 4.964 -1.950 -16.515 1.00 90.81 104 VAL A CA 1
ATOM 803 C C . VAL A 1 104 ? 5.200 -0.449 -16.646 1.00 90.81 104 VAL A C 1
ATOM 805 O O . VAL A 1 104 ? 4.359 0.266 -17.199 1.00 90.81 104 VAL A O 1
ATOM 808 N N . MET A 1 105 ? 6.330 0.013 -16.136 1.00 89.81 105 MET A N 1
ATOM 809 C CA . MET A 1 105 ? 6.856 1.357 -16.319 1.00 89.81 105 MET A CA 1
ATOM 810 C C . MET A 1 105 ? 8.068 1.295 -17.238 1.00 89.81 105 MET A C 1
ATOM 812 O O . MET A 1 105 ? 8.814 0.319 -17.219 1.00 89.81 105 MET A O 1
ATOM 816 N N . SER A 1 106 ? 8.274 2.342 -18.024 1.00 86.19 106 SER A N 1
ATOM 817 C CA . SER A 1 106 ? 9.412 2.448 -18.929 1.00 86.19 106 SER A CA 1
ATOM 818 C C . SER A 1 106 ? 9.860 3.894 -19.013 1.00 86.19 106 SER A C 1
ATOM 820 O O . SER A 1 106 ? 9.024 4.778 -19.196 1.00 86.19 106 SER A O 1
ATOM 822 N N . CYS A 1 107 ? 11.160 4.131 -18.931 1.00 76.81 107 CYS A N 1
ATOM 823 C CA . CYS A 1 107 ? 11.761 5.400 -19.311 1.00 76.81 107 CYS A CA 1
ATOM 824 C C . CYS A 1 107 ? 12.498 5.226 -20.649 1.00 76.81 107 CYS A C 1
ATOM 826 O O . CYS A 1 107 ? 12.893 4.109 -20.995 1.00 76.81 107 CYS A O 1
ATOM 828 N N . PRO A 1 108 ? 12.669 6.301 -21.434 1.00 70.19 108 PRO A N 1
ATOM 829 C CA . PRO A 1 108 ? 13.501 6.242 -22.627 1.00 70.19 108 PRO A CA 1
ATOM 830 C C . PRO A 1 108 ? 14.934 5.828 -22.263 1.00 70.19 108 PRO A C 1
ATOM 832 O O . PRO A 1 108 ? 15.450 6.194 -21.209 1.00 70.19 108 PRO A O 1
ATOM 835 N N . ASN A 1 109 ? 15.571 5.059 -23.145 1.00 63.44 109 ASN A N 1
ATOM 836 C CA . ASN A 1 109 ? 16.989 4.734 -23.053 1.00 63.44 109 ASN A CA 1
ATOM 837 C C . ASN A 1 109 ? 17.792 5.833 -23.767 1.00 63.44 109 ASN A C 1
ATOM 839 O O . ASN A 1 109 ? 17.554 6.097 -24.946 1.00 63.44 109 ASN A O 1
ATOM 843 N N . SER A 1 110 ? 18.735 6.477 -23.080 1.00 55.59 110 SER A 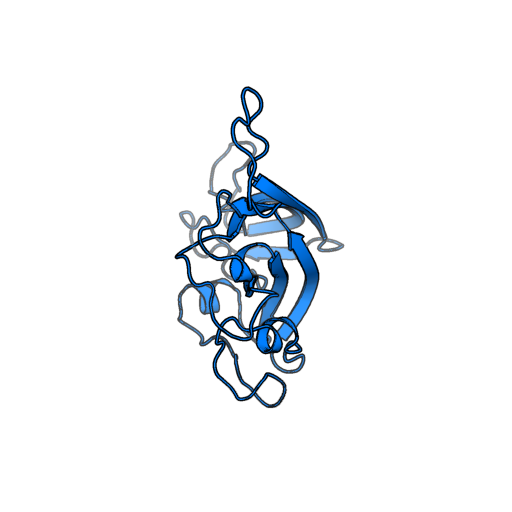N 1
ATOM 844 C CA . SER A 1 110 ? 19.627 7.473 -23.677 1.00 55.59 110 SER A CA 1
ATOM 845 C C . SER A 1 110 ? 20.842 6.825 -24.337 1.00 55.59 110 SER A C 1
ATOM 847 O O . SER A 1 110 ? 21.978 7.087 -23.949 1.00 55.59 110 SER A O 1
ATOM 849 N N . GLN A 1 111 ? 20.632 6.012 -25.369 1.00 52.31 111 GLN A N 1
ATOM 850 C CA . GLN A 1 111 ? 21.701 5.746 -26.329 1.00 52.31 111 GLN A CA 1
ATOM 851 C C . GLN A 1 111 ? 21.665 6.834 -27.411 1.00 52.31 111 GLN A C 1
ATOM 853 O O . GLN A 1 111 ? 20.875 6.767 -28.346 1.00 52.31 111 GLN A O 1
ATOM 858 N N . GLY A 1 112 ? 22.520 7.856 -27.270 1.00 51.53 112 GLY A N 1
ATOM 859 C CA . GLY A 1 112 ? 22.952 8.687 -28.405 1.00 51.53 112 GLY A CA 1
ATOM 860 C C . GLY A 1 112 ? 22.360 10.093 -28.589 1.00 51.53 112 GLY A C 1
ATOM 861 O O . GLY A 1 112 ? 22.528 10.645 -29.671 1.00 51.53 112 GLY A O 1
ATOM 862 N N . ALA A 1 113 ? 21.716 10.722 -27.601 1.00 47.19 113 ALA A N 1
ATOM 863 C CA . ALA A 1 113 ? 21.225 12.101 -27.759 1.00 47.19 113 ALA A CA 1
ATOM 864 C C . ALA A 1 113 ? 22.181 13.137 -27.137 1.00 47.19 113 ALA A C 1
ATOM 866 O O . ALA A 1 113 ? 22.055 13.510 -25.970 1.00 47.19 113 ALA A O 1
ATOM 867 N N . THR A 1 114 ? 23.134 13.626 -27.928 1.00 48.12 114 THR A N 1
ATOM 868 C CA . THR A 1 114 ? 23.854 14.877 -27.664 1.00 48.12 114 THR A CA 1
ATOM 869 C C . THR A 1 114 ? 22.851 16.036 -27.709 1.00 48.12 114 THR A C 1
ATOM 871 O O . THR A 1 114 ? 22.318 16.357 -28.765 1.00 48.12 114 THR A O 1
ATOM 874 N N . ASN A 1 115 ? 22.622 16.676 -26.558 1.00 48.22 115 ASN A N 1
ATOM 875 C CA . ASN A 1 115 ? 21.773 17.859 -26.330 1.00 48.22 115 ASN A CA 1
ATOM 876 C C . ASN A 1 115 ? 20.260 17.608 -26.185 1.00 48.22 115 ASN A C 1
ATOM 878 O O . ASN A 1 115 ? 19.478 17.841 -27.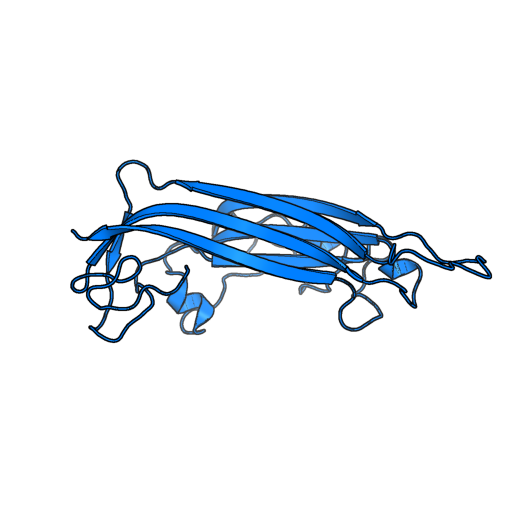104 1.00 48.22 115 ASN A O 1
ATOM 882 N N . GLN A 1 116 ? 19.819 17.286 -24.965 1.00 48.69 116 GLN A N 1
ATOM 883 C CA . GLN A 1 116 ? 18.471 17.648 -24.512 1.00 48.69 116 GLN A CA 1
ATOM 884 C C . GLN A 1 116 ? 18.538 18.972 -23.746 1.00 48.69 116 GLN A C 1
ATOM 886 O O . GLN A 1 116 ? 18.676 19.002 -22.526 1.00 48.69 116 GLN A O 1
ATOM 891 N N . ASN A 1 117 ? 18.488 20.081 -24.485 1.00 50.88 117 ASN A N 1
ATOM 892 C CA . ASN A 1 117 ? 18.356 21.410 -23.901 1.00 50.88 117 ASN A CA 1
ATOM 893 C C . ASN A 1 117 ? 16.865 21.735 -23.748 1.00 50.88 117 ASN A C 1
ATOM 895 O O . ASN A 1 117 ? 16.122 21.751 -24.725 1.00 50.88 117 ASN A O 1
ATOM 899 N N . THR A 1 118 ? 16.474 22.037 -22.507 1.00 46.91 118 THR A N 1
ATOM 900 C CA . THR A 1 118 ? 15.171 22.544 -22.032 1.00 46.91 118 THR A CA 1
ATOM 901 C C . THR A 1 118 ? 13.981 21.568 -21.975 1.00 46.91 118 THR A C 1
ATOM 903 O O . THR A 1 118 ? 13.453 21.111 -22.981 1.00 46.91 118 THR A O 1
ATOM 906 N N . GLY A 1 119 ? 13.528 21.327 -20.733 1.00 49.06 119 GLY A N 1
ATOM 907 C CA . GLY A 1 119 ? 12.420 20.452 -20.334 1.00 49.06 119 GLY A CA 1
ATOM 908 C C . GLY A 1 119 ? 12.928 19.247 -19.535 1.00 49.06 119 GLY A C 1
ATOM 909 O O . GLY A 1 119 ? 13.665 18.425 -20.064 1.00 49.06 119 GLY A O 1
ATOM 910 N N . SER A 1 120 ? 12.581 19.119 -18.250 1.00 53.41 120 SER A N 1
ATOM 911 C CA . SER A 1 120 ? 12.951 17.921 -17.477 1.00 53.41 120 SER A CA 1
ATOM 912 C C . SER A 1 120 ? 12.041 16.759 -17.900 1.00 53.41 120 SER A C 1
ATOM 914 O O . SER A 1 120 ? 10.978 16.558 -17.321 1.00 53.41 120 SER A O 1
ATOM 916 N N . ILE A 1 121 ? 12.425 16.017 -18.944 1.00 56.25 121 ILE A N 1
ATOM 917 C CA . ILE A 1 121 ? 11.648 14.889 -19.507 1.00 56.25 121 ILE A CA 1
ATOM 918 C C . ILE A 1 121 ? 11.966 13.545 -18.821 1.00 56.25 121 ILE A C 1
ATOM 920 O O . ILE A 1 121 ? 11.665 12.464 -19.320 1.00 56.25 121 ILE A O 1
ATOM 924 N N . ASN A 1 122 ? 12.569 13.596 -17.638 1.00 63.00 122 ASN A N 1
ATOM 925 C CA . ASN A 1 122 ? 13.470 12.547 -17.167 1.00 63.00 122 ASN A CA 1
ATOM 926 C C . ASN A 1 122 ? 12.855 11.589 -16.141 1.00 63.00 122 ASN A C 1
ATOM 928 O O . ASN A 1 122 ? 13.577 11.045 -15.312 1.00 63.00 122 ASN A O 1
ATOM 932 N N . LYS A 1 123 ? 11.528 11.421 -16.112 1.00 75.38 123 LYS A N 1
ATOM 933 C CA . LYS A 1 123 ? 10.854 10.563 -15.122 1.00 75.38 123 LYS A CA 1
ATOM 934 C C . LYS A 1 123 ? 9.575 9.969 -15.701 1.00 75.38 123 LYS A C 1
ATOM 936 O O . LYS A 1 123 ? 8.720 10.702 -16.192 1.00 75.38 123 LYS A O 1
ATOM 941 N N . SER A 1 124 ? 9.420 8.650 -15.610 1.00 84.75 124 SER A N 1
ATOM 942 C CA . SER A 1 124 ? 8.151 7.990 -15.939 1.00 84.75 124 SER A CA 1
ATOM 943 C C . SER A 1 124 ? 7.312 7.867 -14.677 1.00 84.75 124 SER A C 1
ATOM 945 O O . SER A 1 124 ? 7.786 7.328 -13.679 1.00 84.75 124 SER A O 1
ATOM 947 N N . TYR A 1 125 ? 6.056 8.309 -14.733 1.00 88.75 125 TYR A N 1
ATOM 948 C CA . TYR A 1 125 ? 5.129 8.242 -13.607 1.00 88.75 125 TYR A CA 1
ATOM 949 C C . TYR A 1 125 ? 4.011 7.240 -13.858 1.00 88.75 125 TYR A C 1
ATOM 951 O O . TYR A 1 125 ? 3.412 7.195 -14.931 1.00 88.75 125 TYR A O 1
ATOM 959 N N . PHE A 1 126 ? 3.682 6.476 -12.826 1.00 91.94 126 PHE A N 1
ATOM 960 C CA . PHE A 1 126 ? 2.480 5.665 -12.773 1.00 91.94 126 PHE A CA 1
ATOM 961 C C . PHE A 1 126 ? 1.629 6.113 -11.587 1.00 91.94 126 PHE A C 1
ATOM 963 O O . PHE A 1 126 ? 1.945 5.815 -10.437 1.00 91.94 126 PHE A O 1
ATOM 970 N N . MET A 1 127 ? 0.555 6.842 -11.887 1.00 92.62 127 MET A N 1
ATOM 971 C CA . MET A 1 127 ? -0.397 7.335 -10.894 1.00 92.62 127 MET A CA 1
ATOM 972 C C . MET A 1 127 ? -1.364 6.222 -10.476 1.00 92.62 127 MET A C 1
ATOM 974 O O . MET A 1 127 ? -1.914 5.501 -11.311 1.00 92.62 127 MET A O 1
ATOM 978 N N . VAL A 1 128 ? -1.594 6.106 -9.173 1.00 93.12 128 VAL A N 1
ATOM 979 C CA . VAL A 1 128 ? -2.475 5.129 -8.539 1.00 93.12 128 VAL A CA 1
ATOM 980 C C . VAL A 1 128 ? -3.445 5.868 -7.628 1.00 93.12 128 VAL A C 1
ATOM 982 O O . VAL A 1 128 ? -3.074 6.318 -6.549 1.00 93.12 128 VAL A O 1
ATOM 985 N N . THR A 1 129 ? -4.713 5.919 -8.026 1.00 94.75 129 THR A N 1
ATOM 986 C CA . THR A 1 129 ? -5.787 6.459 -7.187 1.00 94.75 129 THR A CA 1
ATOM 987 C C . THR A 1 129 ? -6.875 5.415 -7.004 1.00 94.75 129 THR A C 1
ATOM 989 O O . THR A 1 129 ? -7.365 4.828 -7.971 1.00 94.75 129 THR A O 1
ATOM 992 N N . TYR A 1 130 ? -7.263 5.159 -5.757 1.00 94.31 130 TYR A N 1
ATOM 993 C CA . TYR A 1 130 ? -8.414 4.316 -5.450 1.00 94.31 130 TYR A CA 1
ATOM 994 C C . TYR A 1 130 ? -8.998 4.632 -4.073 1.00 94.31 130 TYR A C 1
ATOM 996 O O . TYR A 1 130 ? -8.344 5.185 -3.193 1.00 94.31 130 TYR A O 1
ATOM 1004 N N . THR A 1 131 ? -10.258 4.240 -3.884 1.00 95.25 131 THR A N 1
ATOM 1005 C CA . THR A 1 131 ? -10.963 4.364 -2.606 1.00 95.25 131 THR A CA 1
ATOM 1006 C C . THR A 1 131 ? -11.252 2.983 -2.032 1.00 95.25 131 THR A C 1
ATOM 1008 O O . THR A 1 131 ? -11.800 2.116 -2.712 1.00 95.25 131 THR A O 1
ATOM 1011 N N . LEU A 1 132 ? -10.911 2.783 -0.763 1.00 94.12 132 LEU A N 1
ATOM 1012 C CA . LEU A 1 132 ? -11.332 1.643 0.040 1.00 94.12 132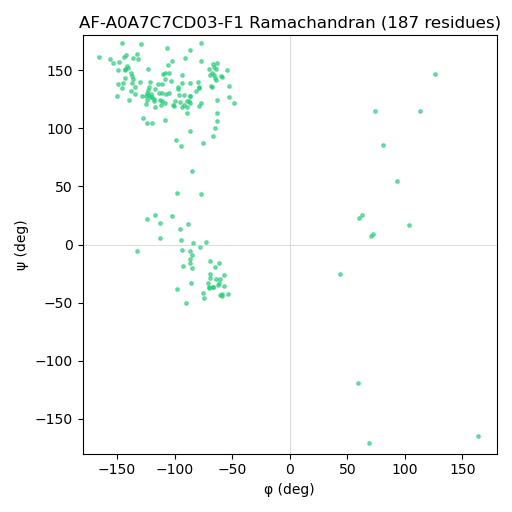 LEU A CA 1
ATOM 1013 C C . LEU A 1 132 ? -12.591 2.033 0.812 1.00 94.12 132 LEU A C 1
ATOM 1015 O O . LEU A 1 132 ? -12.548 2.948 1.629 1.00 94.12 132 LEU A O 1
ATOM 1019 N N . THR A 1 133 ? -13.707 1.351 0.571 1.00 94.75 133 THR A N 1
ATOM 1020 C CA . THR A 1 133 ? -14.975 1.594 1.278 1.00 94.75 133 THR A CA 1
ATOM 1021 C C . THR A 1 133 ? -15.257 0.499 2.305 1.00 94.75 133 THR A C 1
ATOM 1023 O O . THR A 1 133 ? -14.900 -0.665 2.094 1.00 94.75 133 THR A O 1
ATOM 1026 N N . PHE A 1 134 ? -15.911 0.868 3.411 1.00 93.38 134 PHE A N 1
ATOM 1027 C CA . PHE A 1 134 ? -16.243 -0.033 4.527 1.00 93.38 134 PHE A CA 1
ATOM 1028 C C . PHE A 1 134 ? -17.760 -0.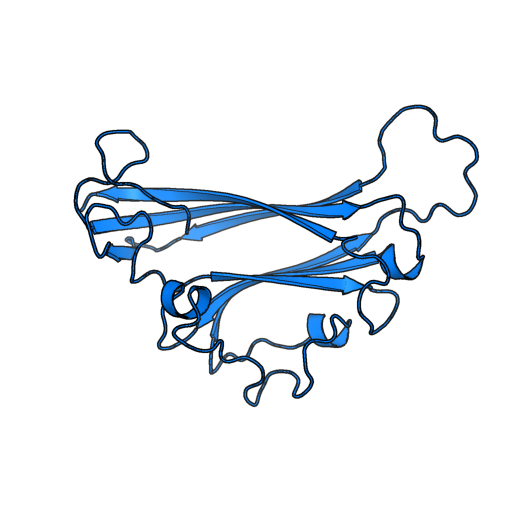193 4.741 1.00 93.38 134 PHE A C 1
ATOM 1030 O O . PHE A 1 134 ? -18.216 -0.505 5.839 1.00 93.38 134 PHE A O 1
ATOM 1037 N N . GLY A 1 135 ? -18.563 0.012 3.690 1.00 90.62 135 GLY A N 1
ATOM 1038 C CA . GLY A 1 135 ? -20.021 -0.135 3.747 1.00 90.62 135 GLY A CA 1
ATOM 1039 C C . GLY A 1 135 ? -20.654 0.806 4.775 1.00 90.62 135 GLY A C 1
ATOM 1040 O O . GLY A 1 135 ? -20.513 2.024 4.675 1.00 90.62 135 GLY A O 1
ATOM 1041 N N . LYS A 1 136 ? -21.331 0.241 5.785 1.00 89.94 136 LYS A N 1
ATOM 1042 C CA . LYS A 1 136 ? -21.940 1.010 6.887 1.00 89.94 136 LYS A CA 1
ATOM 1043 C C . LYS A 1 136 ? -20.899 1.739 7.757 1.00 89.94 136 LYS A C 1
ATOM 1045 O O . LYS A 1 136 ? -21.239 2.741 8.385 1.00 89.94 136 LYS A O 1
ATOM 1050 N N . GLY A 1 137 ? -19.643 1.305 7.705 1.00 91.31 137 GLY A N 1
ATOM 1051 C CA . GLY A 1 137 ? -18.512 1.843 8.450 1.00 91.31 137 GLY A CA 1
ATOM 1052 C C . GLY A 1 137 ? -17.804 0.736 9.229 1.00 91.31 137 GLY A C 1
ATOM 1053 O O . GLY A 1 137 ? -18.444 -0.218 9.671 1.00 91.31 137 GLY A O 1
ATOM 1054 N N . LYS A 1 138 ? -16.484 0.848 9.387 1.00 93.19 138 LYS A N 1
ATOM 1055 C CA . LYS A 1 138 ? -15.694 -0.015 10.271 1.00 93.19 138 LYS A CA 1
ATOM 1056 C C . LYS A 1 138 ? -15.425 0.743 11.567 1.00 93.19 138 LYS A C 1
ATOM 1058 O O . LYS A 1 138 ? -14.795 1.796 11.526 1.00 93.19 138 LYS A O 1
ATOM 1063 N N . LYS A 1 139 ? -15.894 0.213 12.696 1.00 94.56 139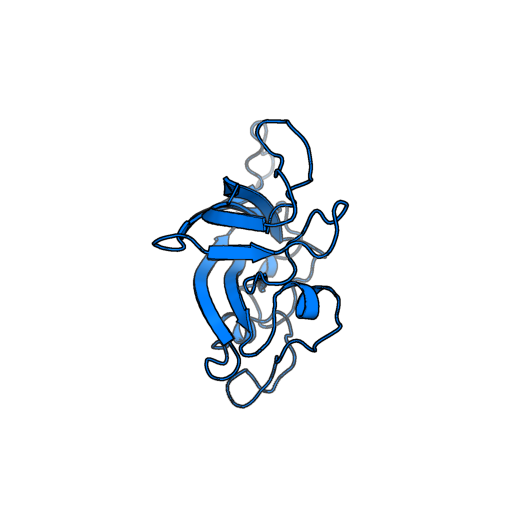 LYS A N 1
ATOM 1064 C CA . LYS A 1 139 ? -15.503 0.724 14.013 1.00 94.56 139 LYS A CA 1
ATOM 1065 C C . LYS A 1 139 ? -14.030 0.421 14.249 1.00 94.56 139 LYS A C 1
ATOM 1067 O O . LYS A 1 139 ? -13.591 -0.684 13.934 1.00 94.56 139 LYS A O 1
ATOM 1072 N N . LEU A 1 140 ? -13.302 1.408 14.749 1.00 93.75 140 LEU A N 1
ATOM 1073 C CA . LEU A 1 140 ? -11.883 1.310 15.059 1.00 93.75 140 LEU A CA 1
ATOM 1074 C C . LEU A 1 140 ? -11.634 1.820 16.469 1.00 93.75 140 LEU A C 1
ATOM 1076 O O . LEU A 1 140 ? -12.224 2.821 16.876 1.00 93.75 140 LEU A O 1
ATOM 1080 N N . ASN A 1 141 ? -10.751 1.133 17.184 1.00 93.25 141 ASN A N 1
ATOM 1081 C CA . ASN A 1 141 ? -10.482 1.366 18.595 1.00 93.25 141 ASN A CA 1
ATOM 1082 C C . ASN A 1 141 ? -9.012 1.738 18.821 1.00 93.25 141 ASN A C 1
ATOM 1084 O O . ASN A 1 141 ? -8.084 1.030 18.403 1.00 93.25 141 ASN A O 1
ATOM 1088 N N . TYR A 1 142 ? -8.808 2.834 19.543 1.00 92.56 142 TYR A N 1
ATOM 1089 C CA . TYR A 1 142 ? -7.504 3.339 19.955 1.00 92.56 142 TYR A CA 1
ATOM 1090 C C . TYR A 1 142 ? -7.208 2.879 21.381 1.00 92.56 142 TYR A C 1
ATOM 1092 O O . TYR A 1 142 ? -8.062 2.962 22.261 1.00 92.56 142 TYR A O 1
ATOM 1100 N N . ARG A 1 143 ? -5.995 2.367 21.623 1.00 86.06 143 ARG A N 1
ATOM 1101 C CA . ARG A 1 143 ? -5.631 1.793 22.935 1.00 86.06 143 ARG A CA 1
ATOM 1102 C C . ARG A 1 143 ? -5.577 2.840 24.044 1.00 86.06 143 ARG A C 1
ATOM 1104 O O . ARG A 1 143 ? -5.900 2.540 25.186 1.00 86.06 143 ARG A O 1
ATOM 1111 N N . THR A 1 144 ? -5.122 4.041 23.713 1.00 86.19 144 THR A N 1
ATOM 1112 C CA . THR A 1 144 ? -4.890 5.134 24.659 1.00 86.19 144 THR A CA 1
ATOM 1113 C C . THR A 1 144 ? -5.231 6.469 24.011 1.00 86.19 144 THR A C 1
ATOM 1115 O O . THR A 1 144 ? -5.225 6.591 22.783 1.00 86.19 144 THR A O 1
ATOM 1118 N N . ALA A 1 145 ? -5.444 7.486 24.847 1.00 77.81 145 ALA A N 1
ATOM 1119 C CA . ALA A 1 145 ? -5.693 8.856 24.408 1.00 77.81 145 ALA A CA 1
ATOM 1120 C C . ALA A 1 145 ? -4.601 9.375 23.449 1.00 77.81 145 ALA A C 1
ATOM 1122 O O . ALA A 1 145 ? -4.904 9.914 22.390 1.00 77.81 145 ALA A O 1
ATOM 1123 N N . GLY A 1 146 ? -3.327 9.096 23.750 1.00 83.62 146 GLY A N 1
ATOM 1124 C CA . GLY A 1 146 ? -2.187 9.504 22.919 1.00 83.62 146 GLY A CA 1
ATOM 1125 C C . GLY A 1 146 ? -1.935 8.655 21.665 1.00 83.62 146 GLY A C 1
ATOM 1126 O O . GLY A 1 146 ? -1.008 8.946 20.914 1.00 83.62 146 GLY A O 1
ATOM 1127 N N . SER A 1 147 ? -2.703 7.590 21.421 1.00 87.25 147 SER A N 1
ATOM 1128 C CA . SER A 1 147 ? -2.467 6.715 20.270 1.00 87.25 147 SER A CA 1
ATOM 1129 C C . SER A 1 147 ? -3.018 7.332 18.985 1.00 87.25 147 SER A C 1
ATOM 1131 O O . SER A 1 147 ? -4.220 7.542 18.863 1.00 87.25 147 SER A O 1
ATOM 1133 N N . SER A 1 148 ? -2.172 7.585 17.989 1.00 90.31 148 SER A N 1
ATOM 1134 C CA . SER A 1 148 ? -2.620 8.081 16.679 1.00 90.31 148 SER A CA 1
ATOM 1135 C C . SER A 1 148 ? -3.020 6.964 15.710 1.00 90.31 148 SER A C 1
ATOM 1137 O O . SER A 1 148 ? -3.499 7.243 14.615 1.00 90.31 148 SER A O 1
ATOM 1139 N N . GLN A 1 149 ? -2.834 5.695 16.080 1.00 90.56 149 GLN A N 1
ATOM 1140 C CA . GLN A 1 149 ? -3.129 4.543 15.230 1.00 90.56 149 GLN A CA 1
ATOM 1141 C C . GLN A 1 149 ? -4.129 3.610 15.918 1.00 90.56 149 GLN A C 1
ATOM 1143 O O . GLN A 1 149 ? -3.967 3.294 17.098 1.00 90.56 149 GLN A O 1
ATOM 1148 N N . PRO A 1 150 ? -5.150 3.124 15.202 1.00 91.12 150 PRO A N 1
ATOM 1149 C CA . PRO A 1 150 ? -6.058 2.134 15.756 1.00 91.12 150 PRO A CA 1
ATOM 1150 C C . PRO A 1 150 ? -5.358 0.783 15.919 1.00 91.12 150 PRO A C 1
ATOM 1152 O O . PRO A 1 150 ? -4.464 0.409 15.157 1.00 91.12 150 PRO A O 1
ATOM 1155 N N . SER A 1 151 ? -5.806 0.015 16.903 1.00 88.50 151 SER A N 1
ATOM 1156 C CA . SER A 1 151 ? -5.240 -1.304 17.217 1.00 88.50 151 SER A CA 1
ATOM 1157 C C . SER A 1 151 ? -5.850 -2.461 16.421 1.00 88.50 151 SER A C 1
ATOM 1159 O O . SER A 1 151 ? -5.311 -3.569 16.407 1.00 88.50 151 SER A O 1
ATOM 1161 N N . ASP A 1 152 ? -6.964 -2.200 15.747 1.00 90.25 152 ASP A N 1
ATOM 1162 C CA . ASP A 1 152 ? -7.853 -3.163 15.094 1.00 90.25 152 ASP A CA 1
ATOM 1163 C C . ASP A 1 152 ? -8.057 -2.874 13.596 1.00 90.25 152 ASP A C 1
ATOM 1165 O O . ASP A 1 152 ? -9.035 -3.295 12.966 1.00 90.25 152 ASP A O 1
ATOM 1169 N N . PHE A 1 153 ? -7.121 -2.140 12.992 1.00 93.12 153 PHE A N 1
ATOM 1170 C CA . PHE A 1 153 ? -7.077 -1.980 11.545 1.00 93.12 153 PHE A CA 1
ATOM 1171 C C . PHE A 1 153 ? -6.283 -3.121 10.899 1.00 93.12 153 PHE A C 1
ATOM 1173 O O . PHE A 1 153 ? -5.112 -3.318 11.198 1.00 93.12 153 PHE A O 1
ATOM 1180 N N . ASP A 1 154 ? -6.913 -3.863 9.985 1.00 91.81 154 ASP A N 1
ATOM 1181 C CA . ASP A 1 154 ? -6.357 -5.131 9.473 1.00 91.81 154 ASP A CA 1
ATOM 1182 C C . ASP A 1 154 ? -5.521 -4.962 8.200 1.00 91.81 154 ASP A C 1
ATOM 1184 O O . ASP A 1 154 ? -4.784 -5.867 7.813 1.00 91.81 154 ASP A O 1
ATOM 1188 N N . TYR A 1 155 ? -5.690 -3.843 7.490 1.00 92.62 155 TYR A N 1
ATOM 1189 C CA . TYR A 1 155 ? -5.134 -3.680 6.150 1.00 92.62 155 TYR A CA 1
ATOM 1190 C C . TYR A 1 155 ? -3.771 -2.997 6.178 1.00 92.62 155 TYR A C 1
ATOM 1192 O O . TYR A 1 155 ? -3.576 -1.984 6.848 1.00 92.62 155 TYR A O 1
ATOM 1200 N N . PHE A 1 156 ? -2.855 -3.492 5.359 1.00 89.75 156 PHE A N 1
ATOM 1201 C CA . PHE A 1 156 ? -1.566 -2.861 5.113 1.00 89.75 156 PHE A CA 1
ATOM 1202 C C . PHE A 1 156 ? -1.238 -2.870 3.620 1.00 89.75 156 PHE A C 1
ATOM 1204 O O . PHE A 1 156 ? -1.835 -3.603 2.823 1.00 89.75 156 PHE A O 1
ATOM 1211 N N . LEU A 1 157 ? -0.320 -1.982 3.247 1.00 89.31 157 LEU A N 1
ATOM 1212 C CA . LEU A 1 157 ? 0.167 -1.830 1.888 1.00 89.31 157 LEU A CA 1
ATOM 1213 C C . LEU A 1 157 ? 1.465 -2.612 1.723 1.00 89.31 157 LEU A C 1
ATOM 1215 O O . LEU A 1 157 ? 2.416 -2.394 2.465 1.00 89.31 157 LEU A O 1
ATOM 1219 N N . MET A 1 158 ? 1.514 -3.448 0.694 1.00 87.00 158 MET A N 1
ATOM 1220 C CA . MET A 1 158 ? 2.739 -4.023 0.160 1.00 87.00 158 MET A CA 1
ATOM 1221 C C . MET A 1 158 ? 2.956 -3.494 -1.250 1.00 87.00 158 MET A C 1
ATOM 1223 O O . MET A 1 158 ? 2.023 -3.408 -2.054 1.00 87.00 158 MET A O 1
ATOM 1227 N N . HIS A 1 159 ? 4.194 -3.152 -1.564 1.00 86.69 159 HIS A N 1
ATOM 1228 C CA . HIS A 1 159 ? 4.579 -2.776 -2.909 1.00 86.69 159 HIS A CA 1
ATOM 1229 C C . HIS A 1 159 ? 5.912 -3.404 -3.258 1.00 86.69 159 HIS A C 1
ATOM 1231 O O . HIS A 1 159 ? 6.761 -3.594 -2.393 1.00 86.69 159 HIS A O 1
ATOM 1237 N N . THR A 1 160 ? 6.071 -3.729 -4.531 1.00 85.00 160 THR A N 1
ATOM 1238 C CA . THR A 1 160 ? 7.296 -4.324 -5.035 1.00 85.00 160 THR A CA 1
ATOM 1239 C C . THR A 1 160 ? 7.623 -3.769 -6.414 1.00 85.00 160 THR A C 1
ATOM 1241 O O . THR A 1 160 ? 6.729 -3.315 -7.140 1.00 85.00 160 THR A O 1
ATOM 1244 N N . ALA A 1 161 ? 8.907 -3.782 -6.757 1.00 86.56 161 ALA A N 1
ATOM 1245 C CA . ALA A 1 161 ? 9.406 -3.406 -8.068 1.00 86.56 161 ALA A CA 1
ATOM 1246 C C . ALA A 1 161 ? 10.486 -4.404 -8.510 1.00 86.56 161 ALA A C 1
ATOM 1248 O O . ALA A 1 161 ? 11.251 -4.879 -7.669 1.00 86.56 161 ALA A O 1
ATOM 1249 N N . SER A 1 162 ? 10.526 -4.687 -9.810 1.00 86.94 162 SER A N 1
ATOM 1250 C CA . SER A 1 162 ? 11.453 -5.633 -10.447 1.00 86.94 162 SER A CA 1
ATOM 1251 C C . SER A 1 162 ? 11.891 -5.109 -11.817 1.00 86.94 162 SER A C 1
ATOM 1253 O O . SER A 1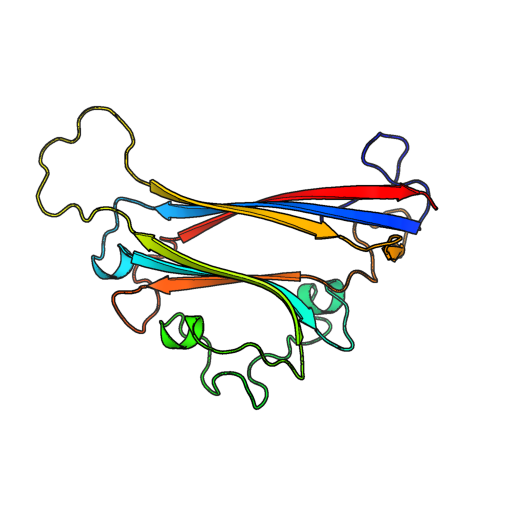 162 ? 11.042 -4.530 -12.506 1.00 86.94 162 SER A O 1
ATOM 1255 N N . PRO A 1 163 ? 13.145 -5.292 -12.260 1.00 86.81 163 PRO A N 1
ATOM 1256 C CA . PRO A 1 163 ? 13.529 -4.972 -13.632 1.00 86.81 163 PRO A CA 1
ATOM 1257 C C . PRO A 1 163 ? 12.807 -5.904 -14.615 1.00 86.81 163 PRO A C 1
ATOM 1259 O O . PRO A 1 163 ? 12.518 -7.059 -14.318 1.00 86.81 163 PRO A O 1
ATOM 1262 N N . MET A 1 164 ? 12.460 -5.398 -15.801 1.00 83.38 164 MET A N 1
ATOM 1263 C CA . MET A 1 164 ? 11.842 -6.208 -16.868 1.00 83.38 164 MET A CA 1
ATOM 1264 C C . MET A 1 164 ? 12.884 -6.762 -17.858 1.00 83.38 164 MET A C 1
ATOM 1266 O O . MET A 1 164 ? 12.528 -7.479 -18.792 1.00 83.38 164 MET A O 1
ATOM 1270 N N . GLY A 1 165 ? 14.157 -6.384 -17.710 1.00 72.56 165 GLY A N 1
ATOM 1271 C CA . GLY A 1 165 ? 15.253 -6.834 -18.573 1.00 72.56 165 GLY A CA 1
ATOM 1272 C C . GLY A 1 165 ? 15.896 -8.156 -18.155 1.00 72.56 165 GLY A C 1
ATOM 1273 O O . GLY A 1 165 ? 16.592 -8.756 -18.968 1.00 72.56 165 GLY A O 1
ATOM 1274 N N . GLU A 1 166 ? 15.658 -8.603 -16.922 1.00 76.19 166 GLU A N 1
ATOM 1275 C CA . GLU A 1 166 ? 16.401 -9.682 -16.267 1.00 76.19 166 GLU A CA 1
ATOM 1276 C C . GLU A 1 166 ? 15.670 -10.185 -15.016 1.00 76.19 166 GLU A C 1
ATOM 1278 O O . GLU A 1 166 ? 14.801 -9.497 -14.484 1.00 76.19 166 GLU A O 1
ATOM 1283 N N . ASP A 1 167 ? 16.012 -11.387 -14.545 1.00 78.50 167 ASP A N 1
ATOM 1284 C CA . ASP A 1 167 ? 15.420 -12.002 -13.345 1.00 78.50 167 ASP A CA 1
ATOM 1285 C C . ASP A 1 167 ? 16.307 -11.795 -12.103 1.00 78.50 167 ASP A C 1
ATOM 1287 O O . ASP A 1 167 ? 16.576 -12.718 -11.336 1.00 78.50 167 ASP A O 1
ATOM 1291 N N . THR A 1 168 ? 16.807 -10.571 -11.935 1.00 76.94 168 THR A N 1
ATOM 1292 C CA . THR A 1 168 ? 17.670 -10.141 -10.824 1.00 76.94 168 THR A CA 1
ATOM 1293 C C . THR A 1 168 ? 17.126 -8.868 -10.179 1.00 76.94 168 THR A C 1
ATOM 1295 O O . THR A 1 168 ? 16.155 -8.277 -10.652 1.00 76.94 168 THR A O 1
ATOM 1298 N N . PHE A 1 169 ? 17.720 -8.443 -9.062 1.00 79.56 169 PHE A N 1
ATOM 1299 C CA . PHE A 1 169 ? 17.457 -7.115 -8.510 1.00 79.56 169 PHE A CA 1
ATOM 1300 C C . PHE A 1 169 ? 17.907 -6.026 -9.490 1.00 79.56 169 PHE A C 1
ATOM 1302 O O . PHE A 1 169 ? 18.815 -6.252 -10.282 1.00 79.56 169 PHE A O 1
ATOM 1309 N N . PHE A 1 170 ? 17.316 -4.832 -9.375 1.00 80.50 170 PHE A N 1
ATOM 1310 C CA . PHE A 1 170 ? 17.842 -3.646 -10.051 1.00 80.50 170 PHE A CA 1
ATOM 1311 C C . PHE A 1 170 ? 19.327 -3.455 -9.727 1.00 80.50 170 PHE A C 1
ATOM 1313 O O . PHE A 1 170 ? 19.725 -3.563 -8.563 1.00 80.50 170 PHE A O 1
ATOM 1320 N N . HIS A 1 171 ? 20.119 -3.132 -10.746 1.00 77.94 171 HIS A N 1
ATOM 1321 C CA . HIS A 1 171 ? 21.554 -2.896 -10.601 1.00 77.94 171 HIS A CA 1
ATOM 1322 C C . HIS A 1 171 ? 21.849 -1.604 -9.849 1.00 77.94 171 HIS A C 1
ATOM 1324 O O . HIS A 1 171 ? 22.784 -1.538 -9.048 1.00 77.94 171 HIS A O 1
ATOM 1330 N N . ASN A 1 172 ? 21.030 -0.575 -10.072 1.00 67.62 172 ASN A N 1
ATOM 1331 C CA . ASN A 1 172 ? 21.123 0.657 -9.313 1.00 67.62 172 ASN A CA 1
ATOM 1332 C C . ASN A 1 172 ? 20.297 0.572 -8.020 1.00 67.62 172 ASN A C 1
ATOM 1334 O O . ASN A 1 172 ? 19.152 0.117 -7.992 1.00 67.62 172 ASN A O 1
ATOM 1338 N N . THR A 1 173 ? 20.847 1.100 -6.931 1.00 62.50 173 THR A N 1
ATOM 1339 C CA . THR A 1 173 ? 20.118 1.350 -5.689 1.00 62.50 173 THR A CA 1
ATOM 1340 C C . THR A 1 173 ? 19.058 2.439 -5.899 1.00 62.50 173 THR A C 1
ATOM 1342 O O . THR A 1 173 ? 19.317 3.620 -5.686 1.00 62.50 173 THR A O 1
ATOM 1345 N N . SER A 1 174 ? 17.825 2.030 -6.214 1.00 66.81 174 SER A N 1
ATOM 1346 C CA . SER A 1 174 ? 16.578 2.836 -6.214 1.00 66.81 174 SER A CA 1
ATOM 1347 C C . SER A 1 174 ? 16.150 3.510 -7.534 1.00 66.81 174 SER A C 1
ATOM 1349 O O . SER A 1 174 ? 15.851 4.705 -7.538 1.00 66.81 174 SER A O 1
ATOM 1351 N N . PRO A 1 175 ? 16.003 2.785 -8.660 1.00 78.88 175 PRO A N 1
ATOM 1352 C CA . PRO A 1 175 ? 15.419 3.364 -9.869 1.00 78.88 175 PRO A CA 1
ATOM 1353 C C . PRO A 1 175 ? 13.920 3.645 -9.712 1.00 78.88 175 PRO A C 1
ATOM 1355 O O . PRO A 1 175 ? 13.397 4.527 -10.383 1.00 78.88 175 PRO A O 1
ATOM 1358 N N . VAL A 1 176 ? 13.210 2.940 -8.824 1.00 87.75 176 VAL A N 1
ATOM 1359 C CA . VAL A 1 176 ? 11.770 3.133 -8.604 1.00 87.75 176 VAL A CA 1
ATOM 1360 C C . VAL A 1 176 ? 11.512 3.755 -7.240 1.00 87.75 176 VAL A C 1
ATOM 1362 O O . VAL A 1 176 ? 11.847 3.183 -6.208 1.00 87.75 176 VAL A O 1
ATOM 1365 N N . TYR A 1 177 ? 10.829 4.893 -7.243 1.00 89.38 177 TYR A N 1
ATOM 1366 C CA . TYR A 1 177 ? 10.370 5.580 -6.044 1.00 89.38 177 TYR A CA 1
ATOM 1367 C C . TYR A 1 177 ? 8.860 5.455 -5.908 1.00 89.38 177 TYR A C 1
ATOM 1369 O O . TYR A 1 177 ? 8.127 5.532 -6.895 1.00 89.38 177 TYR A O 1
ATOM 1377 N N . TYR A 1 178 ? 8.396 5.303 -4.673 1.00 91.25 178 TYR A N 1
ATOM 1378 C CA . TYR A 1 178 ? 6.983 5.273 -4.331 1.00 91.25 178 TYR A CA 1
ATOM 1379 C C . TYR A 1 178 ? 6.649 6.446 -3.414 1.00 91.25 178 TYR A C 1
ATOM 1381 O O . TYR A 1 178 ? 7.357 6.718 -2.448 1.00 91.25 178 TYR A O 1
ATOM 1389 N N . THR A 1 179 ? 5.562 7.150 -3.703 1.00 93.19 179 THR A N 1
ATOM 1390 C CA . THR A 1 179 ? 5.046 8.219 -2.845 1.00 93.19 179 THR A CA 1
ATOM 1391 C C . THR A 1 179 ? 3.541 8.089 -2.732 1.00 93.19 179 THR A C 1
ATOM 1393 O O . THR A 1 179 ? 2.867 7.730 -3.697 1.00 93.19 179 THR A O 1
ATOM 1396 N N . GLN A 1 180 ? 3.007 8.374 -1.545 1.00 93.81 180 GLN A N 1
ATOM 1397 C CA . GLN A 1 180 ? 1.579 8.280 -1.277 1.00 93.81 180 GLN A CA 1
ATOM 1398 C C . GLN A 1 180 ? 1.077 9.381 -0.354 1.00 93.81 180 GLN A C 1
ATOM 1400 O O . GLN A 1 180 ? 1.765 9.826 0.561 1.00 93.81 180 GLN A O 1
ATOM 1405 N N . THR A 1 181 ? -0.184 9.721 -0.559 1.00 94.94 181 THR A N 1
ATOM 1406 C CA . THR A 1 181 ? -1.028 10.499 0.331 1.00 94.94 181 THR A CA 1
ATOM 1407 C C . THR A 1 181 ? -2.277 9.674 0.603 1.00 94.94 181 THR A C 1
ATOM 1409 O O . THR A 1 181 ? -2.939 9.185 -0.318 1.00 94.94 181 THR A O 1
ATOM 1412 N N . VAL A 1 182 ? -2.589 9.490 1.882 1.00 93.81 182 VAL A N 1
ATOM 1413 C CA . VAL A 1 182 ? -3.727 8.683 2.314 1.00 93.81 182 VAL A CA 1
ATOM 1414 C C . VAL A 1 182 ? -4.625 9.531 3.194 1.00 93.81 182 VAL A C 1
ATOM 1416 O O . VAL A 1 182 ? -4.181 10.044 4.215 1.00 93.81 182 VAL A O 1
ATOM 1419 N N . THR A 1 183 ? -5.898 9.624 2.824 1.00 94.81 183 THR A N 1
ATOM 1420 C CA . THR A 1 183 ? -6.904 10.394 3.560 1.00 94.81 183 THR A CA 1
ATOM 1421 C C . THR A 1 183 ? -7.989 9.455 4.063 1.00 94.81 183 THR A C 1
ATOM 1423 O O . THR A 1 183 ? -8.599 8.719 3.282 1.00 94.81 183 THR A O 1
ATOM 1426 N N . ALA A 1 184 ? -8.230 9.457 5.372 1.00 94.62 184 ALA A N 1
ATOM 1427 C CA . ALA A 1 184 ? -9.308 8.699 5.995 1.00 94.62 184 ALA A CA 1
ATOM 1428 C C . ALA A 1 184 ? -10.522 9.604 6.220 1.00 94.62 184 ALA A C 1
ATOM 1430 O O . ALA A 1 184 ? -10.381 10.720 6.700 1.00 94.62 184 ALA A O 1
ATOM 1431 N N . TYR A 1 185 ? -11.710 9.102 5.896 1.00 94.50 185 TYR A N 1
ATOM 1432 C CA . TYR A 1 185 ? -12.981 9.759 6.187 1.00 94.50 185 TYR A CA 1
ATOM 1433 C C . TYR A 1 185 ? -13.715 8.943 7.242 1.00 94.50 185 TYR A C 1
ATOM 1435 O O . TYR A 1 185 ? -14.030 7.764 7.019 1.00 94.50 185 TYR A O 1
ATOM 1443 N N . TYR A 1 186 ? -13.991 9.569 8.375 1.00 94.38 186 TYR A N 1
ATOM 1444 C CA . TYR A 1 186 ? -14.572 8.950 9.557 1.00 94.38 186 TYR A CA 1
ATOM 1445 C C . TYR A 1 186 ? -15.487 9.944 10.276 1.00 94.38 186 TYR A C 1
ATOM 1447 O O . TYR A 1 186 ? -15.591 11.101 9.879 1.00 94.38 186 TYR A O 1
ATOM 1455 N N . TYR A 1 187 ? -16.182 9.454 11.292 1.00 92.12 187 TYR A N 1
ATOM 1456 C CA . TYR A 1 187 ? -16.907 10.262 12.262 1.00 92.12 187 TYR A CA 1
ATOM 1457 C C . TYR A 1 187 ? -16.728 9.629 13.641 1.00 92.12 187 TYR A C 1
ATOM 1459 O O . TYR A 1 187 ? -16.520 8.410 13.736 1.00 92.12 187 TYR A O 1
ATOM 1467 N N . ASP A 1 188 ? -16.791 10.450 14.681 1.00 85.06 188 ASP A N 1
ATOM 1468 C CA . ASP A 1 188 ? -16.755 9.980 16.063 1.00 85.06 188 ASP A CA 1
ATOM 1469 C C . ASP A 1 188 ? -18.044 9.224 16.395 1.00 85.06 188 ASP A C 1
ATOM 1471 O O . ASP A 1 188 ? -19.118 9.516 15.858 1.00 85.06 188 ASP A O 1
ATOM 1475 N N . SER A 1 189 ? -17.932 8.197 17.234 1.00 68.31 189 SER A N 1
ATOM 1476 C CA . SER A 1 189 ? -19.037 7.288 17.555 1.00 68.31 189 SER A CA 1
ATOM 1477 C C . SER A 1 189 ? -19.069 6.909 19.015 1.00 68.31 189 SER A C 1
ATOM 1479 O O . SER A 1 189 ? -17.964 6.666 19.545 1.00 68.31 189 SER A O 1
#

Foldseek 3Di:
DFFAADDDDPRHADPFKWWFFKKKKKKKKKQFPPDPDPLSQKKKKKKWKKFFPPAAPCCPVVVVDDDPPCPPQFDVDPPQLFPNNSVTDDDPVGMDTPDMDIDMWGDDHPDPDDDPPDDCSTMTMDIDIDMDGDVVTDMFGHPDNGGRDTRHHGIDMDMGMHGPNGGGHRPDDPSMDMDMDMDIDIHHD

Nearest PDB structures (foldseek):
  6f2s-assembly1_I  TM=6.440E-01  e=3.794E-06  Ageratum yellow vein virus
  6f2s-assembly1_H  TM=5.814E-01  e=1.634E-05  Ageratum yellow vein virus
  6ek5-assembly1_BP  TM=6.305E-01  e=1.545E-04  African cassava mosaic virus - [West Kenya 844]
  6ek5-assembly1_H  TM=6.233E-01  e=2.164E-04  African cassava mosaic virus - [West Kenya 844]
  8ugq-assembly1_B  TM=5.434E-01  e=8.809E-05  Maize streak virus - [Nigeria]

Secondary structure (DSSP, 8-state):
-----BSSSTT-BSTTEEEEEEEEEEEEEEEESS-SSGGGGEEEEEEEEEEETT--HHHHHTTSS---TT-TTS-SS---SSHHHHHPPP-TTTEEEEEEEEEEEE----SS-S---SS---EEEEEEEEEEEEEEEEEEE-SSTT--S-SS--EEEEEEEEESSSSS--SSS-SEEEEEEEEEEEEE-